Protein AF-0000000066295511 (afdb_homodimer)

Foldseek 3Di:
DVVVVVVVVVVVVVVVVVVQVVLQVLLVVLPHGSLLLLLLVVCAVHWDFLVRSCLVVVHDSVSSVVSLVVCVVVQQWDWDADPVDRVTTTIHGDPNVVVSNVSSVVSCVVVVVVVVVVDDPVCVVVVVVVVVVVSVVVVVPDD/DVVVVVVVVVVVVVVVVVVLVVLQVLLVVLPHGSLLLLLLVVCAVHWDFLVRSCLVVVHDSVSSVVSLVVCVVVQQWDWDADPVDRVTTTIHGDPNVVVSNVSSVVSCVVVVVVVVVVDDPVCVVVVVVVVVVVSVVVVVPDD

Secondary structure (DSSP, 8-state):
-HHHHHHHHHHHHHHHHHHHHHHHHHHHHTT--HHHHHHHHHHHHS-EEHHHHHHHHTS-HHHHHHHHHHHHHTTSEEEE--TT-TTSPEEEE-HHHHHHHHHHHHHTHHHHHHHHHHS-HHHHHHHHHHHHHHHHHHHTT--/-HHHHHHHHHHHHHHHHHHHHHHHHHHHHTT--HHHHHHHHHHHHS-EEHHHHHHHHTS-HHHHHHHHHHHHHTTSEEEE--TT-TTSPEEEE-HHHHHHHHHHHHHTHHHHHHHHHHS-HHHHHHHHHHHHHHHHHHHTT--

Solvent-accessible surface area (backbone atoms only — not comparable to full-atom values): 14765 Å² total; per-residue (Å²): 106,74,62,57,50,50,50,43,53,47,48,37,36,20,37,40,23,49,50,48,54,53,38,31,56,44,21,43,77,72,75,42,46,39,67,55,51,51,51,50,55,64,26,65,83,44,69,32,28,50,64,55,47,12,58,54,53,25,50,54,48,68,60,37,43,53,51,50,52,52,33,36,77,71,52,27,26,44,80,38,91,25,94,91,37,78,89,49,39,24,37,36,67,32,74,58,23,50,52,51,47,50,54,40,52,60,62,38,45,63,60,49,49,49,42,52,71,43,36,54,76,87,47,46,62,59,32,44,50,41,50,49,33,37,41,50,50,57,59,66,62,61,127,106,73,62,57,50,52,50,45,54,46,49,37,36,22,37,40,22,50,50,49,54,54,38,32,57,43,22,42,76,72,75,43,46,38,67,55,51,50,53,50,54,64,26,63,82,44,69,32,29,52,64,57,47,12,58,56,54,25,50,54,48,68,61,38,43,54,49,50,52,52,32,35,76,71,51,28,26,45,80,37,89,24,92,90,37,80,90,49,39,24,38,35,66,31,74,59,24,50,50,50,48,50,55,40,52,60,62,37,44,64,59,50,48,48,40,52,71,43,35,56,76,87,47,46,62,57,31,44,50,40,49,51,34,36,40,50,50,58,58,67,63,62,126

pLDDT: mean 91.88, std 8.21, range [42.81, 98.38]

Structure (mmCIF, N/CA/C/O backbone):
data_AF-0000000066295511-model_v1
#
loop_
_entity.id
_entity.type
_entity.pdbx_description
1 polymer 'Uncharacterized protein MT2066'
#
loop_
_atom_site.group_PDB
_atom_site.id
_atom_site.type_symbol
_atom_site.label_atom_id
_atom_site.label_alt_id
_atom_site.label_comp_id
_atom_site.label_asym_id
_atom_site.label_entity_id
_atom_site.label_seq_id
_atom_site.pdbx_PDB_ins_code
_atom_site.Cartn_x
_atom_site.Cartn_y
_atom_site.Cartn_z
_atom_site.occupancy
_atom_site.B_iso_or_equiv
_atom_site.auth_seq_id
_atom_site.auth_comp_id
_atom_site.auth_asym_id
_atom_site.auth_atom_id
_atom_site.pdbx_PDB_model_num
ATOM 1 N N . MET A 1 1 ? 10.359 -20.516 5.551 1 46.97 1 MET A N 1
ATOM 2 C CA . MET A 1 1 ? 10.695 -19.109 5.836 1 46.97 1 MET A CA 1
ATOM 3 C C . MET A 1 1 ? 10.297 -18.219 4.676 1 46.97 1 MET A C 1
ATOM 5 O O . MET A 1 1 ? 9.695 -17.156 4.883 1 46.97 1 MET A O 1
ATOM 9 N N . SER A 1 2 ? 10.617 -18.688 3.48 1 60.81 2 SER A N 1
ATOM 10 C CA . SER A 1 2 ? 10.305 -17.938 2.268 1 60.81 2 SER A CA 1
ATOM 11 C C . SER A 1 2 ? 8.797 -17.75 2.111 1 60.81 2 SER A C 1
ATOM 13 O O . SER A 1 2 ? 8.344 -16.641 1.786 1 60.81 2 SER A O 1
ATOM 15 N N . ASP A 1 3 ? 8.117 -18.688 2.816 1 80.31 3 ASP A N 1
ATOM 16 C CA . ASP A 1 3 ? 6.668 -18.641 2.693 1 80.31 3 ASP A CA 1
ATOM 17 C C . ASP A 1 3 ? 6.066 -17.641 3.689 1 80.31 3 ASP A C 1
ATOM 19 O O . ASP A 1 3 ? 5.137 -16.906 3.355 1 80.31 3 ASP A O 1
ATOM 23 N N . GLU A 1 4 ? 6.797 -17.547 4.852 1 86.31 4 GLU A N 1
ATOM 24 C CA . GLU A 1 4 ? 6.277 -16.656 5.883 1 86.31 4 GLU A CA 1
ATOM 25 C C . GLU A 1 4 ? 6.465 -15.195 5.492 1 86.31 4 GLU A C 1
ATOM 27 O O . GLU A 1 4 ? 5.613 -14.352 5.785 1 86.31 4 GLU A O 1
ATOM 32 N N . ILE A 1 5 ? 7.582 -14.953 4.828 1 90.31 5 ILE A N 1
ATOM 33 C CA . ILE A 1 5 ? 7.848 -13.594 4.375 1 90.31 5 ILE A CA 1
ATOM 34 C C . ILE A 1 5 ? 6.855 -13.211 3.283 1 90.31 5 ILE A C 1
ATOM 36 O O . ILE A 1 5 ? 6.332 -12.094 3.273 1 90.31 5 ILE A O 1
ATOM 40 N N . ALA A 1 6 ? 6.602 -14.188 2.445 1 87.81 6 ALA A N 1
ATOM 41 C CA . ALA A 1 6 ? 5.621 -13.945 1.39 1 87.81 6 ALA A CA 1
ATOM 42 C C . ALA A 1 6 ? 4.25 -13.633 1.978 1 87.81 6 ALA A C 1
ATOM 44 O O . ALA A 1 6 ? 3.535 -12.766 1.471 1 87.81 6 ALA A O 1
ATOM 45 N N . ARG A 1 7 ? 3.918 -14.281 3.014 1 89.56 7 ARG A N 1
ATOM 46 C CA . ARG A 1 7 ? 2.635 -14.047 3.672 1 89.56 7 ARG A CA 1
ATOM 47 C C . ARG A 1 7 ? 2.605 -12.68 4.344 1 89.56 7 ARG A C 1
ATOM 49 O O . ARG A 1 7 ? 1.585 -11.984 4.305 1 89.56 7 ARG A O 1
ATOM 56 N N . LEU A 1 8 ? 3.709 -12.312 4.949 1 93.44 8 LEU A N 1
ATOM 57 C CA . LEU A 1 8 ? 3.799 -10.992 5.57 1 93.44 8 LEU A CA 1
ATOM 58 C C . LEU A 1 8 ? 3.674 -9.891 4.523 1 93.44 8 LEU A C 1
ATOM 60 O O . LEU A 1 8 ? 2.961 -8.906 4.734 1 93.44 8 LEU A O 1
ATOM 64 N N . VAL A 1 9 ? 4.312 -10.094 3.391 1 92.81 9 VAL A N 1
ATOM 65 C CA . VAL A 1 9 ? 4.246 -9.141 2.291 1 92.81 9 VAL A CA 1
ATOM 66 C C . VAL A 1 9 ? 2.809 -9.016 1.797 1 92.81 9 VAL A C 1
ATOM 68 O O . VAL A 1 9 ? 2.311 -7.91 1.577 1 92.81 9 VAL A O 1
ATOM 71 N N . ALA A 1 10 ? 2.139 -10.125 1.714 1 89.81 10 ALA A N 1
ATOM 72 C CA . ALA A 1 10 ? 0.737 -10.117 1.306 1 89.81 10 ALA A CA 1
ATOM 73 C C . ALA A 1 10 ? -0.123 -9.352 2.307 1 89.81 10 ALA A C 1
ATOM 75 O O . ALA A 1 10 ? -0.996 -8.57 1.916 1 89.81 10 ALA A O 1
ATOM 76 N N . ASP A 1 11 ? 0.134 -9.547 3.604 1 93.56 11 ASP A N 1
ATOM 77 C CA . ASP A 1 11 ? -0.605 -8.852 4.652 1 93.56 11 ASP A CA 1
ATOM 78 C C . ASP A 1 11 ? -0.388 -7.34 4.566 1 93.56 11 ASP A C 1
ATOM 80 O O . ASP A 1 11 ? -1.324 -6.562 4.758 1 93.56 11 ASP A O 1
ATOM 84 N N . VAL A 1 12 ? 0.824 -6.945 4.258 1 95.5 12 VAL A N 1
ATOM 85 C CA . VAL A 1 12 ? 1.158 -5.531 4.145 1 95.5 12 VAL A CA 1
ATOM 86 C C . VAL A 1 12 ? 0.372 -4.902 2.998 1 95.5 12 VAL A C 1
ATOM 88 O O . VAL A 1 12 ? -0.252 -3.852 3.166 1 95.5 12 VAL A O 1
ATOM 91 N N . PHE A 1 13 ? 0.361 -5.531 1.879 1 93 13 PHE A N 1
ATOM 92 C CA . PHE A 1 13 ? -0.355 -5 0.725 1 93 13 PHE A CA 1
ATOM 93 C C . PHE A 1 13 ? -1.852 -4.922 1.004 1 93 13 PHE A C 1
ATOM 95 O O . PHE A 1 13 ? -2.496 -3.92 0.693 1 93 13 PHE A O 1
ATOM 102 N N . GLU A 1 14 ? -2.4 -5.992 1.494 1 92.38 14 GLU A N 1
ATOM 103 C CA . GLU A 1 14 ? -3.83 -6.004 1.782 1 92.38 14 GLU A CA 1
ATOM 104 C C . GLU A 1 14 ? -4.207 -4.898 2.764 1 92.38 14 GLU A C 1
ATOM 106 O O . GLU A 1 14 ? -5.172 -4.164 2.543 1 92.38 14 GLU A O 1
ATOM 111 N N . LEU A 1 15 ? -3.43 -4.762 3.85 1 95.44 15 LEU A N 1
ATOM 112 C CA . LEU A 1 15 ? -3.705 -3.734 4.848 1 95.44 15 LEU A CA 1
ATOM 113 C C . LEU A 1 15 ? -3.572 -2.342 4.242 1 95.44 15 LEU A C 1
ATOM 115 O O . LEU A 1 15 ? -4.426 -1.479 4.465 1 95.44 15 LEU A O 1
ATOM 119 N N . ALA A 1 16 ? -2.494 -2.137 3.48 1 94.62 16 ALA A N 1
ATOM 120 C CA . ALA A 1 16 ? -2.305 -0.838 2.842 1 94.62 16 ALA A CA 1
ATOM 121 C C . ALA A 1 16 ? -3.498 -0.485 1.956 1 94.62 16 ALA A C 1
ATOM 123 O O . ALA A 1 16 ? -3.947 0.664 1.939 1 94.62 16 ALA A O 1
ATOM 124 N N . GLY A 1 17 ? -4.023 -1.461 1.244 1 92.81 17 GLY A N 1
ATOM 125 C CA . GLY A 1 17 ? -5.195 -1.244 0.408 1 92.81 17 GLY A CA 1
ATOM 126 C C . GLY A 1 17 ? -6.434 -0.866 1.199 1 92.81 17 GLY A C 1
ATOM 127 O O . GLY A 1 17 ? -7.156 0.059 0.825 1 92.81 17 GLY A O 1
ATOM 128 N N . LEU A 1 18 ? -6.676 -1.544 2.252 1 92.81 18 LEU A N 1
ATOM 129 C CA . LEU A 1 18 ? -7.832 -1.273 3.098 1 92.81 18 LEU A CA 1
ATOM 130 C C . LEU A 1 18 ? -7.711 0.092 3.766 1 92.81 18 LEU A C 1
ATOM 132 O O . LEU A 1 18 ? -8.695 0.828 3.869 1 92.81 18 LEU A O 1
ATOM 136 N N . LEU A 1 19 ? -6.484 0.372 4.219 1 93.62 19 LEU A N 1
ATOM 137 C CA . LEU A 1 19 ? -6.234 1.681 4.812 1 93.62 19 LEU A CA 1
ATOM 138 C C . LEU A 1 19 ? -6.477 2.795 3.799 1 93.62 19 LEU A C 1
ATOM 140 O O . LEU A 1 19 ? -7.047 3.834 4.137 1 93.62 19 LEU A O 1
ATOM 144 N N . ARG A 1 20 ? -6.031 2.613 2.609 1 92.19 20 ARG A N 1
ATOM 145 C CA . ARG A 1 20 ? -6.234 3.598 1.551 1 92.19 20 ARG A CA 1
ATOM 146 C C . ARG A 1 20 ? -7.723 3.834 1.303 1 92.19 20 ARG A C 1
ATOM 148 O O . ARG A 1 20 ? -8.164 4.98 1.215 1 92.19 20 ARG A O 1
ATOM 155 N N . ARG A 1 21 ? -8.484 2.795 1.2 1 90.81 21 ARG A N 1
ATOM 156 C CA . ARG A 1 21 ? -9.922 2.908 0.952 1 90.81 21 ARG A CA 1
ATOM 157 C C . ARG A 1 21 ? -10.625 3.609 2.109 1 90.81 21 ARG A C 1
ATOM 159 O O . ARG A 1 21 ? -11.461 4.488 1.894 1 90.81 21 ARG A O 1
ATOM 166 N N . SER A 1 22 ? -10.281 3.16 3.318 1 92.12 22 SER A N 1
ATOM 167 C CA . SER A 1 22 ? -10.852 3.797 4.5 1 92.12 22 SER A CA 1
ATOM 168 C C . SER A 1 22 ? -10.492 5.277 4.562 1 92.12 22 SER A C 1
ATOM 170 O O . SER A 1 22 ? -11.328 6.113 4.891 1 92.12 22 SER A O 1
ATOM 172 N N . GLY A 1 23 ? -9.203 5.539 4.25 1 93.62 23 GLY A N 1
ATOM 173 C CA . GLY A 1 23 ? -8.742 6.918 4.234 1 93.62 23 GLY A CA 1
ATOM 174 C C . GLY A 1 23 ? -9.438 7.77 3.188 1 93.62 23 GLY A C 1
ATOM 175 O O . GLY A 1 23 ? -9.672 8.961 3.406 1 93.62 23 GLY A O 1
ATOM 176 N N . GLU A 1 24 ? -9.773 7.188 2.094 1 93.31 24 GLU A N 1
ATOM 177 C CA . GLU A 1 24 ? -10.508 7.902 1.049 1 93.31 24 GLU A CA 1
ATOM 178 C C . GLU A 1 24 ? -11.891 8.328 1.532 1 93.31 24 GLU A C 1
ATOM 180 O O . GLU A 1 24 ? -12.32 9.453 1.272 1 93.31 24 GLU A O 1
ATOM 185 N N . VAL A 1 25 ? -12.539 7.441 2.193 1 92.38 25 VAL A N 1
ATOM 186 C CA . VAL A 1 25 ? -13.859 7.738 2.725 1 92.38 25 VAL A CA 1
ATOM 187 C C . VAL A 1 25 ? -13.773 8.898 3.719 1 92.38 25 VAL A C 1
ATOM 189 O O . VAL A 1 25 ? -14.57 9.836 3.658 1 92.38 25 VAL A O 1
ATOM 192 N N . VAL A 1 26 ? -12.766 8.883 4.562 1 93.69 26 VAL A N 1
ATOM 193 C CA . VAL A 1 26 ? -12.578 9.898 5.594 1 93.69 26 VAL A CA 1
ATOM 194 C C . VAL A 1 26 ? -12.258 11.242 4.945 1 93.69 26 VAL A C 1
ATOM 196 O O . VAL A 1 26 ? -12.883 12.258 5.258 1 93.69 26 VAL A O 1
ATOM 199 N N . ALA A 1 27 ? -11.289 11.234 4.035 1 95.69 27 ALA A N 1
ATOM 200 C CA . ALA A 1 27 ? -10.852 12.461 3.371 1 95.69 27 ALA A CA 1
ATOM 201 C C . ALA A 1 27 ? -11.992 13.07 2.553 1 95.69 27 ALA A C 1
ATOM 203 O O . ALA A 1 27 ? -12.156 14.297 2.527 1 95.69 27 ALA A O 1
ATOM 204 N N . ALA A 1 28 ? -12.836 12.234 1.956 1 95.19 28 ALA A N 1
ATOM 205 C CA . ALA A 1 28 ? -13.93 12.688 1.101 1 95.19 28 ALA A CA 1
ATOM 206 C C . ALA A 1 28 ? -14.984 13.438 1.909 1 95.19 28 ALA A C 1
ATOM 208 O O . ALA A 1 28 ? -15.609 14.375 1.408 1 95.19 28 ALA A O 1
ATOM 209 N N . ARG A 1 29 ? -15.18 13.047 3.078 1 93.94 29 ARG A N 1
ATOM 210 C CA . ARG A 1 29 ? -16.156 13.711 3.939 1 93.94 29 ARG A CA 1
ATOM 211 C C . ARG A 1 29 ? -15.766 15.164 4.172 1 93.94 29 ARG A C 1
ATOM 213 O O . ARG A 1 29 ? -16.625 16 4.449 1 93.94 29 ARG A O 1
ATOM 220 N N . GLU A 1 30 ? -14.477 15.461 4.012 1 94.38 30 GLU A N 1
ATOM 221 C CA . GLU A 1 30 ? -13.992 16.828 4.172 1 94.38 30 GLU A CA 1
ATOM 222 C C . GLU A 1 30 ? -13.695 17.469 2.818 1 94.38 30 GLU A C 1
ATOM 224 O O . GLU A 1 30 ? -13.039 18.516 2.75 1 94.38 30 GLU A O 1
ATOM 229 N N . GLY A 1 31 ? -14.055 16.734 1.729 1 95.25 31 GLY A N 1
ATOM 230 C CA . GLY A 1 31 ? -13.898 17.297 0.394 1 95.25 31 GLY A CA 1
ATOM 231 C C . GLY A 1 31 ? -12.484 17.172 -0.144 1 95.25 31 GLY A C 1
ATOM 232 O O . GLY A 1 31 ? -12.047 17.984 -0.963 1 95.25 31 GLY A O 1
ATOM 233 N N . HIS A 1 32 ? -11.695 16.25 0.381 1 96.38 32 HIS A N 1
ATOM 234 C CA . HIS A 1 32 ? -10.312 16.047 -0.042 1 96.38 32 HIS A CA 1
ATOM 235 C C . HIS A 1 32 ? -10.078 14.609 -0.5 1 96.38 32 HIS A C 1
ATOM 237 O O . HIS A 1 32 ? -10.969 13.766 -0.381 1 96.38 32 HIS A O 1
ATOM 243 N N . THR A 1 33 ? -8.984 14.367 -1.072 1 95.25 33 THR A N 1
ATOM 244 C CA . THR A 1 33 ? -8.586 13.016 -1.453 1 95.25 33 THR A CA 1
ATOM 245 C C . THR A 1 33 ? -7.641 12.414 -0.415 1 95.25 33 THR A C 1
ATOM 247 O O . THR A 1 33 ? -7.039 13.148 0.379 1 95.25 33 THR A O 1
ATOM 250 N N . GLN A 1 34 ? -7.516 11.094 -0.422 1 94.62 34 GLN A N 1
ATOM 251 C CA . GLN A 1 34 ? -6.562 10.414 0.447 1 94.62 34 GLN A CA 1
ATOM 252 C C . GLN A 1 34 ? -5.133 10.852 0.146 1 94.62 34 GLN A C 1
ATOM 254 O O . GLN A 1 34 ? -4.32 11 1.06 1 94.62 34 GLN A O 1
ATOM 259 N N . ALA A 1 35 ? -4.848 11.109 -1.113 1 95.19 35 ALA A N 1
ATOM 260 C CA . ALA A 1 35 ? -3.512 11.547 -1.512 1 95.19 35 ALA A CA 1
ATOM 261 C C . ALA A 1 35 ? -3.174 12.906 -0.906 1 95.19 35 ALA A C 1
ATOM 263 O O . ALA A 1 35 ? -2.061 13.117 -0.422 1 95.19 35 ALA A O 1
ATOM 264 N N . ARG A 1 36 ? -4.125 13.805 -0.953 1 96 36 ARG A N 1
ATOM 265 C CA . ARG A 1 36 ? -3.938 15.109 -0.331 1 96 36 ARG A CA 1
ATOM 266 C C . ARG A 1 36 ? -3.707 14.977 1.171 1 96 36 ARG A C 1
ATOM 268 O O . ARG A 1 36 ? -2.801 15.602 1.725 1 96 36 ARG A O 1
ATOM 275 N N . TRP A 1 37 ? -4.527 14.117 1.785 1 95.75 37 TRP A N 1
ATOM 276 C CA . TRP A 1 37 ? -4.398 13.898 3.221 1 95.75 37 TRP A CA 1
ATOM 277 C C . TRP A 1 37 ? -3.025 13.328 3.562 1 95.75 37 TRP A C 1
ATOM 279 O O . TRP A 1 37 ? -2.354 13.82 4.473 1 95.75 37 TRP A O 1
ATOM 289 N N . GLN A 1 38 ? -2.611 12.375 2.848 1 95 38 GLN A N 1
ATOM 290 C CA . GLN A 1 38 ? -1.319 11.734 3.096 1 95 38 GLN A CA 1
ATOM 291 C C . GLN A 1 38 ? -0.179 12.742 2.959 1 95 38 GLN A C 1
ATOM 293 O O . GLN A 1 38 ? 0.727 12.781 3.793 1 95 38 GLN A O 1
ATOM 298 N N . LEU A 1 39 ? -0.213 13.516 1.978 1 96.31 39 LEU A N 1
ATOM 299 C CA . LEU A 1 39 ? 0.875 14.461 1.756 1 96.31 39 LEU A CA 1
ATOM 300 C C . LEU A 1 39 ? 0.88 15.547 2.828 1 96.31 39 LEU A C 1
ATOM 302 O O . LEU A 1 39 ? 1.938 15.906 3.348 1 96.31 39 LEU A O 1
ATOM 306 N N . LEU A 1 40 ? -0.307 16.047 3.164 1 96.56 40 LEU A N 1
ATOM 307 C 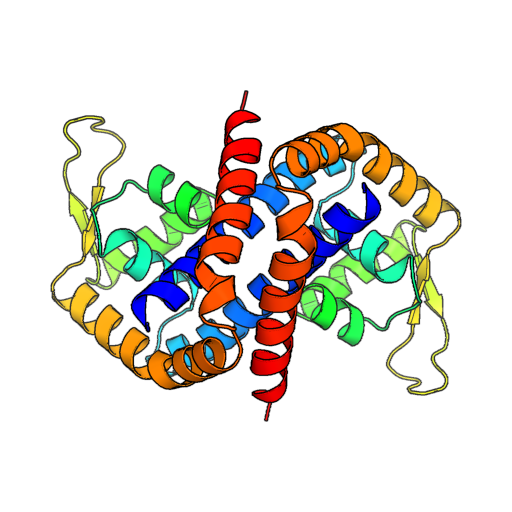CA . LEU A 1 40 ? -0.401 17 4.27 1 96.56 40 LEU A CA 1
ATOM 308 C C . LEU A 1 40 ? 0.192 16.406 5.543 1 96.56 40 LEU A C 1
ATOM 310 O O . LEU A 1 40 ? 0.913 1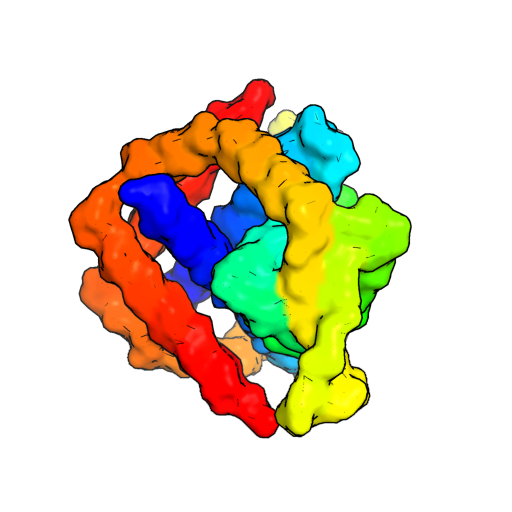7.094 6.277 1 96.56 40 LEU A O 1
ATOM 314 N N . SER A 1 41 ? -0.093 15.195 5.746 1 94.25 41 SER A N 1
ATOM 315 C CA . SER A 1 41 ? 0.337 14.516 6.965 1 94.25 41 SER A CA 1
ATOM 316 C C . SER A 1 41 ? 1.855 14.391 7.02 1 94.25 41 SER A C 1
ATOM 318 O O . SER A 1 41 ? 2.475 14.695 8.039 1 94.25 41 SER A O 1
ATOM 320 N N . VAL A 1 42 ? 2.451 13.969 5.953 1 92.62 42 VAL A N 1
ATOM 321 C CA . VAL A 1 42 ? 3.881 13.68 5.988 1 92.62 42 VAL A CA 1
ATOM 322 C C . VAL A 1 42 ? 4.672 14.984 6.074 1 92.62 42 VAL A C 1
ATOM 324 O O . VAL A 1 42 ? 5.762 15.023 6.652 1 92.62 42 VAL A O 1
ATOM 327 N N . VAL A 1 43 ? 4.129 16.047 5.621 1 94.69 43 VAL A N 1
ATOM 328 C CA . VAL A 1 43 ? 4.859 17.312 5.617 1 94.69 43 VAL A CA 1
ATOM 329 C C . VAL A 1 43 ? 4.543 18.094 6.887 1 94.69 43 VAL A C 1
ATOM 331 O O . VAL A 1 43 ? 5.168 19.125 7.16 1 94.69 43 VAL A O 1
ATOM 334 N N . SER A 1 44 ? 3.59 17.656 7.613 1 92.5 44 SER A N 1
ATOM 335 C CA . SER A 1 44 ? 3.139 18.375 8.789 1 92.5 44 SER A CA 1
ATOM 336 C C . SER A 1 44 ? 4.211 18.391 9.883 1 92.5 44 SER A C 1
ATOM 338 O O . SER A 1 44 ? 4.309 19.344 10.656 1 92.5 44 SER A O 1
ATOM 340 N N . ASP A 1 45 ? 4.973 17.328 10.023 1 83.88 45 ASP A N 1
ATOM 341 C CA . ASP A 1 45 ? 5.984 17.266 11.078 1 83.88 45 ASP A CA 1
ATOM 342 C C . ASP A 1 45 ? 7.223 18.078 10.703 1 83.88 45 ASP A C 1
ATOM 344 O O . ASP A 1 45 ? 7.82 18.734 11.555 1 83.88 45 ASP A O 1
ATOM 348 N N . ARG A 1 46 ? 7.605 17.938 9.469 1 90.44 46 ARG A N 1
ATOM 349 C CA . ARG A 1 46 ? 8.742 18.703 8.969 1 90.44 46 ARG A CA 1
ATOM 350 C C . ARG A 1 46 ? 8.602 18.969 7.473 1 90.44 46 ARG A C 1
ATOM 352 O O . ARG A 1 46 ? 8 18.188 6.742 1 90.44 46 ARG A O 1
ATOM 359 N N . ALA A 1 47 ? 9.188 20.094 7.086 1 94.06 47 ALA A N 1
ATOM 360 C CA . ALA A 1 47 ? 9.219 20.422 5.664 1 94.06 47 ALA A CA 1
ATOM 361 C C . ALA A 1 47 ? 9.984 19.375 4.867 1 94.06 47 ALA A C 1
ATOM 363 O O . ALA A 1 47 ? 11.023 18.875 5.316 1 94.06 47 ALA A O 1
ATOM 364 N N . LEU A 1 48 ? 9.43 19 3.734 1 95.5 48 LEU A N 1
ATOM 365 C CA . LEU A 1 48 ? 10.07 18 2.889 1 95.5 48 LEU A CA 1
ATOM 366 C C . LEU A 1 48 ? 10.078 18.453 1.43 1 95.5 48 LEU A C 1
ATOM 368 O O . LEU A 1 48 ? 9.172 19.172 0.993 1 95.5 48 LEU A O 1
ATOM 372 N N . THR A 1 49 ? 11.094 17.969 0.753 1 96.44 49 THR A N 1
ATOM 373 C CA . THR A 1 49 ? 11.055 18.078 -0.701 1 96.44 49 THR A CA 1
ATOM 374 C C . THR A 1 49 ? 10.117 17.031 -1.3 1 96.44 49 THR A C 1
ATOM 376 O O . THR A 1 49 ? 9.75 16.078 -0.627 1 96.44 49 THR A O 1
ATOM 379 N N . VAL A 1 50 ? 9.75 17.266 -2.539 1 95.81 50 VAL A N 1
ATOM 380 C CA . VAL A 1 50 ? 8.883 16.328 -3.248 1 95.81 50 VAL A CA 1
ATOM 381 C C . VAL A 1 50 ? 9.531 14.953 -3.273 1 95.81 50 VAL A C 1
ATOM 383 O O . VAL A 1 50 ? 8.883 13.953 -2.953 1 95.81 50 VAL A O 1
ATOM 386 N N . PRO A 1 51 ? 10.867 14.812 -3.453 1 94.25 51 PRO A N 1
ATOM 387 C CA . PRO A 1 51 ? 11.492 13.492 -3.432 1 94.25 51 PRO A CA 1
ATOM 388 C C . PRO A 1 51 ? 11.469 12.852 -2.045 1 94.25 51 PRO A C 1
ATOM 390 O O . PRO A 1 51 ? 11.242 11.641 -1.921 1 94.25 51 PRO A O 1
ATOM 393 N N . GLN A 1 52 ? 11.656 13.609 -1.037 1 93.06 52 GLN A N 1
ATOM 394 C CA . GLN A 1 52 ? 11.617 13.102 0.33 1 93.06 52 GLN A CA 1
ATOM 395 C C . GLN A 1 52 ? 10.219 12.609 0.696 1 93.06 52 GLN A C 1
ATOM 397 O O . GLN A 1 52 ? 10.062 11.555 1.309 1 93.06 52 GLN A O 1
ATOM 402 N N . ALA A 1 53 ? 9.234 13.367 0.274 1 94.94 53 ALA A N 1
ATOM 403 C CA . ALA A 1 53 ? 7.848 12.984 0.536 1 94.94 53 ALA A CA 1
ATOM 404 C C . ALA A 1 53 ? 7.477 11.711 -0.221 1 94.94 53 ALA A C 1
ATOM 406 O O . ALA A 1 53 ? 6.801 10.836 0.322 1 94.94 53 ALA A O 1
ATOM 407 N N . ALA A 1 54 ? 7.922 11.641 -1.432 1 94.06 54 ALA A N 1
ATOM 408 C CA . ALA A 1 54 ? 7.656 10.461 -2.248 1 94.06 54 ALA A CA 1
ATOM 409 C C . ALA A 1 54 ? 8.234 9.203 -1.604 1 94.06 54 ALA A C 1
ATOM 411 O O . ALA A 1 54 ? 7.57 8.172 -1.538 1 94.06 54 ALA A O 1
ATOM 412 N N . ARG A 1 55 ? 9.438 9.312 -1.014 1 87.75 55 ARG A N 1
ATOM 413 C CA . ARG A 1 55 ? 10.086 8.195 -0.336 1 87.75 55 ARG A CA 1
ATOM 414 C C . ARG A 1 55 ? 9.312 7.793 0.914 1 87.75 55 ARG A C 1
ATOM 416 O O . ARG A 1 55 ? 9.102 6.602 1.158 1 87.75 55 ARG A O 1
ATOM 423 N N . ARG A 1 56 ? 8.883 8.758 1.598 1 87.31 56 ARG A N 1
ATOM 424 C CA . ARG A 1 56 ? 8.156 8.484 2.834 1 87.31 56 ARG A CA 1
ATOM 425 C C . ARG A 1 56 ? 6.812 7.832 2.547 1 87.31 56 ARG A C 1
ATOM 427 O O . ARG A 1 56 ? 6.371 6.957 3.295 1 87.31 56 ARG A O 1
ATOM 434 N N . LEU A 1 57 ? 6.176 8.211 1.46 1 88.75 57 LEU A N 1
ATOM 435 C CA . LEU A 1 57 ? 4.844 7.719 1.118 1 88.75 57 LEU A CA 1
ATOM 436 C C . LEU A 1 57 ? 4.93 6.426 0.31 1 88.75 57 LEU A C 1
ATOM 438 O O . LEU A 1 57 ? 3.932 5.723 0.149 1 88.75 57 LEU A O 1
ATOM 442 N N . GLY A 1 58 ? 6.125 6.18 -0.187 1 84.31 58 GLY A N 1
ATOM 443 C CA . GLY A 1 58 ? 6.289 5 -1.022 1 84.31 58 GLY A CA 1
ATOM 444 C C . GLY A 1 58 ? 5.609 5.125 -2.373 1 84.31 58 GLY A C 1
ATOM 445 O O . GLY A 1 58 ? 5.051 4.152 -2.885 1 84.31 58 GLY A O 1
ATOM 446 N N . VAL A 1 59 ? 5.523 6.32 -2.902 1 88.75 59 VAL A N 1
ATOM 447 C CA . VAL A 1 59 ? 4.895 6.559 -4.199 1 88.75 59 VAL A CA 1
ATOM 448 C C . VAL A 1 59 ? 5.863 7.305 -5.113 1 88.75 59 VAL A C 1
ATOM 450 O O . VAL A 1 59 ? 6.969 7.66 -4.699 1 88.75 59 VAL A O 1
ATOM 453 N N . THR A 1 60 ? 5.512 7.441 -6.363 1 90.56 60 THR A N 1
ATOM 454 C CA . THR A 1 60 ? 6.398 8.039 -7.355 1 90.56 60 THR A CA 1
ATOM 455 C C . THR A 1 60 ? 6.523 9.547 -7.129 1 90.56 60 THR A C 1
ATOM 457 O O . THR A 1 60 ? 5.586 10.188 -6.648 1 90.56 60 THR A O 1
ATOM 460 N N . ARG A 1 61 ? 7.641 10.117 -7.52 1 94.31 61 ARG A N 1
ATOM 461 C CA . ARG A 1 61 ? 7.887 11.555 -7.445 1 94.31 61 ARG A CA 1
ATOM 462 C C . ARG A 1 61 ? 6.855 12.328 -8.258 1 94.31 61 ARG A C 1
ATOM 464 O O . ARG A 1 61 ? 6.367 13.367 -7.824 1 94.31 61 ARG A O 1
ATOM 471 N N . GLN A 1 62 ? 6.566 11.781 -9.375 1 95.62 62 GLN A N 1
ATOM 472 C CA . GLN A 1 62 ? 5.598 12.43 -10.258 1 95.62 62 GLN A CA 1
ATOM 473 C C . GLN A 1 62 ? 4.234 12.539 -9.586 1 95.62 62 GLN A C 1
ATOM 475 O O . GLN A 1 62 ? 3.562 13.57 -9.695 1 95.62 62 GLN A O 1
ATOM 480 N N . GLY A 1 63 ? 3.805 11.477 -8.883 1 95.44 63 GLY A N 1
ATOM 481 C CA . GLY A 1 63 ? 2.543 11.492 -8.164 1 95.44 63 GLY A CA 1
ATOM 482 C C . GLY A 1 63 ? 2.506 12.508 -7.039 1 95.44 63 GLY A C 1
ATOM 483 O O . GLY A 1 63 ? 1.515 13.227 -6.879 1 95.44 63 GLY A O 1
ATOM 484 N N . VAL A 1 64 ? 3.6 12.594 -6.32 1 96.44 64 VAL A N 1
ATOM 485 C CA . VAL A 1 64 ? 3.682 13.539 -5.215 1 96.44 64 VAL A CA 1
ATOM 486 C C . VAL A 1 64 ? 3.727 14.969 -5.762 1 96.44 64 VAL A C 1
ATOM 488 O O . VAL A 1 64 ? 3.117 15.875 -5.195 1 96.44 64 VAL A O 1
ATOM 491 N N . GLN A 1 65 ? 4.43 15.141 -6.883 1 97.69 65 GLN A N 1
ATOM 492 C CA . GLN A 1 65 ? 4.527 16.469 -7.48 1 97.69 65 GLN A CA 1
ATOM 493 C C . GLN A 1 65 ? 3.148 17 -7.875 1 97.69 65 GLN A C 1
ATOM 495 O O . GLN A 1 65 ? 2.84 18.172 -7.645 1 97.69 65 GLN A O 1
ATOM 500 N N . ARG A 1 66 ? 2.414 16.203 -8.43 1 97.88 66 ARG A N 1
ATOM 501 C CA . ARG A 1 66 ? 1.067 16.578 -8.844 1 97.88 66 ARG A CA 1
ATOM 502 C C . ARG A 1 66 ? 0.229 17 -7.641 1 97.88 66 ARG A C 1
ATOM 504 O O . ARG A 1 66 ? -0.444 18.031 -7.676 1 97.88 66 ARG A O 1
ATOM 511 N N . VAL A 1 67 ? 0.251 16.219 -6.609 1 98.06 67 VAL A N 1
ATOM 512 C CA . VAL A 1 67 ? -0.517 16.516 -5.41 1 98.06 67 VAL A CA 1
ATOM 513 C C . VAL A 1 67 ? 0.017 17.797 -4.766 1 98.06 67 VAL A C 1
ATOM 515 O O . VAL A 1 67 ? -0.757 18.625 -4.281 1 98.06 67 VAL A O 1
ATOM 518 N N . ALA A 1 68 ? 1.32 17.922 -4.723 1 98 68 ALA A N 1
ATOM 519 C CA . ALA A 1 68 ? 1.946 19.125 -4.168 1 98 68 ALA A CA 1
ATOM 520 C C . ALA A 1 68 ? 1.488 20.375 -4.914 1 98 68 ALA A C 1
ATOM 522 O O . ALA A 1 68 ? 1.141 21.375 -4.293 1 98 68 ALA A O 1
ATOM 523 N N . ASN A 1 69 ? 1.535 20.328 -6.238 1 98.12 69 ASN A N 1
ATOM 524 C CA . ASN A 1 69 ? 1.058 21.438 -7.047 1 98.12 69 ASN A CA 1
ATOM 525 C C . ASN A 1 69 ? -0.388 21.797 -6.715 1 98.12 69 ASN A C 1
ATOM 527 O O . ASN A 1 69 ? -0.728 22.969 -6.582 1 98.12 69 ASN A O 1
ATOM 531 N N . ASP A 1 70 ? -1.179 20.812 -6.586 1 97.94 70 ASP A N 1
ATOM 532 C CA . ASP A 1 70 ? -2.584 21.016 -6.25 1 97.94 70 ASP A CA 1
ATOM 533 C C . ASP A 1 70 ? -2.73 21.672 -4.879 1 97.94 70 ASP A C 1
ATOM 535 O O . ASP A 1 70 ? -3.57 22.562 -4.699 1 97.94 70 ASP A O 1
ATOM 539 N N . LEU A 1 71 ? -1.966 21.25 -3.879 1 97.94 71 LEU A N 1
ATOM 540 C CA . LEU A 1 71 ? -2.008 21.812 -2.535 1 97.94 71 LEU A CA 1
ATOM 541 C C . LEU A 1 71 ? -1.623 23.297 -2.557 1 97.94 71 LEU A C 1
ATOM 543 O O . LEU A 1 71 ? -2.227 24.109 -1.852 1 97.94 71 LEU A O 1
ATOM 547 N N . VAL A 1 72 ? -0.65 23.578 -3.346 1 98 72 VAL A N 1
ATOM 548 C CA . VAL A 1 72 ? -0.175 24.953 -3.443 1 98 72 VAL A CA 1
ATOM 549 C C . VAL A 1 72 ? -1.242 25.828 -4.102 1 98 72 VAL A C 1
ATOM 551 O O . VAL A 1 72 ? -1.562 26.906 -3.609 1 98 72 VAL A O 1
ATOM 554 N N . VAL A 1 73 ? -1.82 25.359 -5.18 1 97.75 73 VAL A N 1
ATOM 555 C CA . VAL A 1 73 ? -2.85 26.094 -5.914 1 97.75 73 VAL A CA 1
ATOM 556 C C . VAL A 1 73 ? -4.055 26.344 -5.004 1 97.75 73 VAL A C 1
ATOM 558 O O . VAL A 1 73 ? -4.66 27.422 -5.047 1 97.75 73 VAL A O 1
ATOM 561 N N . CYS A 1 74 ? -4.344 25.422 -4.082 1 97.12 74 CYS A N 1
ATOM 562 C CA . CYS A 1 74 ? -5.512 25.5 -3.207 1 97.12 74 CYS A CA 1
ATOM 563 C C . CYS A 1 74 ? -5.176 26.234 -1.916 1 97.12 74 CYS A C 1
ATOM 565 O O . CYS A 1 74 ? -6.016 26.344 -1.021 1 97.12 74 CYS A O 1
ATOM 567 N N . GLY A 1 75 ? -3.898 26.641 -1.794 1 97.81 75 GLY A N 1
ATOM 568 C CA . GLY A 1 75 ? -3.488 27.453 -0.648 1 97.81 75 GLY A CA 1
ATOM 569 C C . GLY A 1 75 ? -3.273 26.625 0.607 1 97.81 75 GLY A C 1
ATOM 570 O O . GLY A 1 75 ? -3.332 27.141 1.72 1 97.81 75 GLY A O 1
ATOM 571 N N . LEU A 1 76 ? -3.08 25.344 0.51 1 98.25 76 LEU A N 1
ATOM 572 C CA . LEU A 1 76 ? -2.914 24.453 1.652 1 98.25 76 LEU A CA 1
ATOM 573 C C . LEU A 1 76 ? -1.437 24.266 1.987 1 98.25 76 LEU A C 1
ATOM 575 O O . LEU A 1 76 ? -1.095 23.844 3.096 1 98.25 76 LEU A O 1
ATOM 579 N N . ALA A 1 77 ? -0.623 24.516 1.008 1 98.38 77 ALA A N 1
ATOM 580 C CA . ALA A 1 77 ? 0.826 24.438 1.176 1 98.38 77 ALA A CA 1
ATOM 581 C C . ALA A 1 77 ? 1.529 25.516 0.349 1 98.38 77 ALA A C 1
ATOM 583 O O . ALA A 1 77 ? 0.9 26.188 -0.471 1 98.38 77 ALA A O 1
ATOM 584 N N . GLU A 1 78 ? 2.764 25.719 0.598 1 98.06 78 GLU A N 1
ATOM 585 C CA . GLU A 1 78 ? 3.613 26.625 -0.183 1 98.06 78 GLU A CA 1
ATOM 586 C C . GLU A 1 78 ? 5.02 26.047 -0.344 1 98.06 78 GLU A C 1
ATOM 588 O O . GLU A 1 78 ? 5.426 25.172 0.417 1 98.06 78 GLU A O 1
ATOM 593 N N . LEU A 1 79 ? 5.68 26.547 -1.389 1 96.62 79 LEU A N 1
ATOM 594 C CA . LEU A 1 79 ? 7.066 26.141 -1.619 1 96.62 79 LEU A CA 1
ATOM 595 C C . LEU A 1 79 ? 8.023 27.172 -1.023 1 96.62 79 LEU A C 1
ATOM 597 O O . LEU A 1 79 ? 7.82 28.375 -1.168 1 96.62 79 LEU A O 1
ATOM 601 N N . ARG A 1 80 ? 8.961 26.609 -0.292 1 96.25 80 ARG A N 1
ATOM 602 C CA . ARG A 1 80 ? 9.984 27.469 0.285 1 96.25 80 ARG A CA 1
ATOM 603 C C . ARG A 1 80 ? 11.367 27.125 -0.261 1 96.25 80 ARG A C 1
ATOM 605 O O . ARG A 1 80 ? 11.594 25.984 -0.703 1 96.25 80 ARG A O 1
ATOM 612 N N . HIS A 1 81 ? 12.242 28.125 -0.118 1 93.62 81 HIS A N 1
ATOM 613 C CA . HIS A 1 81 ? 13.625 27.953 -0.552 1 93.62 81 HIS A CA 1
ATOM 614 C C . HIS A 1 81 ? 14.32 26.859 0.246 1 93.62 81 HIS A C 1
ATOM 616 O O . HIS A 1 81 ? 14.148 26.766 1.465 1 93.62 81 HIS A O 1
ATOM 622 N N . ASN A 1 82 ? 14.977 26 -0.448 1 91.88 82 ASN A N 1
ATOM 623 C CA . ASN A 1 82 ? 15.797 24.938 0.134 1 91.88 82 ASN A CA 1
ATOM 624 C C . ASN A 1 82 ? 17.281 25.281 0.05 1 91.88 82 ASN A C 1
ATOM 626 O O . ASN A 1 82 ? 17.875 25.219 -1.028 1 91.88 82 ASN A O 1
ATOM 630 N N . PRO A 1 83 ? 17.891 25.625 1.095 1 90.75 83 PRO A N 1
ATOM 631 C CA . PRO A 1 83 ? 19.297 26.031 1.058 1 90.75 83 PRO A CA 1
ATOM 632 C C . PRO A 1 83 ? 20.219 24.906 0.598 1 90.75 83 PRO A C 1
ATOM 634 O O . PRO A 1 83 ? 21.297 25.188 0.037 1 90.75 83 PRO A O 1
ATOM 637 N N . ASP A 1 84 ? 19.828 23.734 0.756 1 89.56 84 ASP A N 1
ATOM 638 C CA . ASP A 1 84 ? 20.672 22.594 0.45 1 89.56 84 ASP A CA 1
ATOM 639 C C . ASP A 1 84 ? 20.562 22.188 -1.021 1 89.56 84 ASP A C 1
ATOM 641 O O . ASP A 1 84 ? 21.438 21.516 -1.558 1 89.56 84 ASP A O 1
ATOM 645 N N . HIS A 1 85 ? 19.5 22.531 -1.624 1 88.88 85 HIS A N 1
ATOM 646 C CA . HIS A 1 85 ? 19.25 22.172 -3.014 1 88.88 85 HIS A CA 1
ATOM 647 C C . HIS A 1 85 ? 18.25 23.125 -3.664 1 88.88 85 HIS A C 1
ATOM 649 O O . HIS A 1 85 ? 17.047 22.891 -3.611 1 88.88 85 HIS A O 1
ATOM 655 N N . ARG A 1 86 ? 18.734 24.109 -4.402 1 85.75 86 ARG A N 1
ATOM 656 C CA . ARG A 1 86 ? 17.922 25.219 -4.922 1 85.75 86 ARG A CA 1
ATOM 657 C C . ARG A 1 86 ? 16.859 24.703 -5.887 1 85.75 86 ARG A C 1
ATOM 659 O O . ARG A 1 86 ? 15.789 25.297 -6.027 1 85.75 86 ARG A O 1
ATOM 666 N N . THR A 1 87 ? 17.062 23.531 -6.473 1 88.31 87 THR A N 1
ATOM 667 C CA . THR A 1 87 ? 16.141 23.031 -7.477 1 88.31 87 THR A CA 1
ATOM 668 C C . THR A 1 87 ? 15.102 22.109 -6.84 1 88.31 87 THR A C 1
ATOM 670 O O . THR A 1 87 ? 14.203 21.609 -7.527 1 88.31 87 THR A O 1
ATOM 673 N N . SER A 1 88 ? 15.18 21.859 -5.57 1 92.44 88 SER A N 1
ATOM 674 C CA . SER A 1 88 ? 14.234 21.031 -4.832 1 92.44 88 SER A CA 1
ATOM 675 C C . SER A 1 88 ? 13.656 21.781 -3.641 1 92.44 88 SER A C 1
ATOM 677 O O . SER A 1 88 ? 14.062 21.562 -2.498 1 92.44 88 SER A O 1
ATOM 679 N N . PRO A 1 89 ? 12.727 22.609 -3.943 1 95.38 89 PRO A N 1
ATOM 680 C CA . PRO A 1 89 ? 12.156 23.406 -2.859 1 95.38 89 PRO A CA 1
ATOM 681 C C . PRO A 1 89 ? 11.461 22.562 -1.798 1 95.38 89 PRO A C 1
ATOM 683 O O . PRO A 1 89 ? 11.148 21.391 -2.049 1 95.38 89 PRO A O 1
ATOM 686 N N . LEU A 1 90 ? 11.312 23.156 -0.636 1 97.38 90 LEU A N 1
ATOM 687 C CA . LEU A 1 90 ? 10.641 22.5 0.483 1 97.38 90 LEU A CA 1
ATOM 688 C C . LEU A 1 90 ? 9.148 22.797 0.468 1 97.38 90 LEU A C 1
ATOM 690 O O . LEU A 1 90 ? 8.742 23.953 0.253 1 97.38 90 LEU A O 1
ATOM 694 N N . LEU A 1 91 ? 8.383 21.797 0.632 1 97.81 91 LEU A N 1
ATOM 695 C CA . LEU A 1 91 ? 6.941 21.938 0.792 1 97.81 91 LEU A CA 1
ATOM 696 C C . LEU A 1 91 ? 6.57 22.109 2.26 1 97.81 91 LEU A C 1
ATOM 698 O O . LEU A 1 91 ? 6.961 21.312 3.104 1 97.81 91 LEU A O 1
ATOM 702 N N . VAL A 1 92 ? 5.828 23.203 2.574 1 97.62 92 VAL A N 1
ATOM 703 C CA . VAL A 1 92 ? 5.418 23.484 3.943 1 97.62 92 VAL A CA 1
ATOM 704 C C . VAL A 1 92 ? 3.918 23.766 3.988 1 97.62 92 VAL A C 1
ATOM 706 O O . VAL A 1 92 ? 3.352 24.297 3.033 1 97.62 92 VAL A O 1
ATOM 709 N N . LEU A 1 93 ? 3.357 23.438 5.152 1 97.69 93 LEU A N 1
ATOM 710 C CA . LEU A 1 93 ? 1.928 23.688 5.289 1 97.69 93 LEU A CA 1
ATOM 711 C C . LEU A 1 93 ? 1.658 25.156 5.594 1 97.69 93 LEU A C 1
ATOM 713 O O . LEU A 1 93 ? 2.393 25.781 6.359 1 97.69 93 LEU A O 1
ATOM 717 N N . THR A 1 94 ? 0.59 25.672 4.957 1 97.88 94 THR A N 1
ATOM 718 C CA . THR A 1 94 ? 0.036 26.953 5.398 1 97.88 94 THR A CA 1
ATOM 719 C C . THR A 1 94 ? -0.847 26.75 6.629 1 97.88 94 THR A C 1
ATOM 721 O O . THR A 1 94 ? -1.081 25.625 7.062 1 97.88 94 THR A O 1
ATOM 724 N N . GLU A 1 95 ? -1.278 27.906 7.195 1 97.25 95 GLU A N 1
ATOM 725 C CA . GLU A 1 95 ? -2.24 27.828 8.289 1 97.25 95 GLU A CA 1
ATOM 726 C C . GLU A 1 95 ? -3.514 27.109 7.848 1 97.25 95 GLU A C 1
ATOM 728 O O . GLU A 1 95 ? -4.066 26.297 8.602 1 97.25 95 GLU A O 1
ATOM 733 N N . ASN A 1 96 ? -3.904 27.391 6.637 1 97.38 96 ASN A N 1
ATOM 734 C CA . ASN A 1 96 ? -5.066 26.703 6.086 1 97.38 96 ASN A CA 1
ATOM 735 C C . ASN A 1 96 ? -4.812 25.203 5.922 1 97.38 96 ASN A C 1
ATOM 737 O O . ASN A 1 96 ? -5.688 24.391 6.207 1 97.38 96 ASN A O 1
ATOM 741 N N . GLY A 1 97 ? -3.621 24.844 5.469 1 97.81 97 GLY A N 1
ATOM 742 C CA . GLY A 1 97 ? -3.238 23.453 5.344 1 97.81 97 GLY A CA 1
ATOM 743 C C . GLY A 1 97 ? -3.268 22.703 6.664 1 97.81 97 GLY A C 1
ATOM 744 O O . GLY A 1 97 ? -3.717 21.562 6.723 1 97.81 97 GLY A O 1
ATOM 745 N N . ARG A 1 98 ? -2.879 23.375 7.719 1 97.06 98 ARG A N 1
ATOM 746 C CA . ARG A 1 98 ? -2.883 22.781 9.055 1 97.06 98 ARG A CA 1
ATOM 747 C C . ARG A 1 98 ? -4.305 22.562 9.547 1 97.06 98 ARG A C 1
ATOM 749 O O . ARG A 1 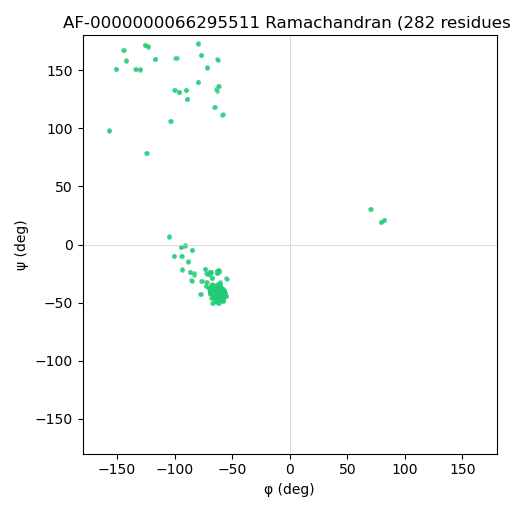98 ? -4.602 21.547 10.188 1 97.06 98 ARG A O 1
ATOM 756 N N . ARG A 1 99 ? -5.148 23.5 9.25 1 97 99 ARG A N 1
ATOM 757 C CA . ARG A 1 99 ? -6.547 23.391 9.648 1 97 99 ARG A CA 1
ATOM 758 C C . ARG A 1 99 ? -7.227 22.219 8.938 1 97 99 ARG A C 1
ATOM 760 O O . ARG A 1 99 ? -7.953 21.453 9.562 1 97 99 ARG A O 1
ATOM 767 N N . VAL A 1 100 ? -6.938 22.141 7.684 1 96.44 100 VAL A N 1
ATOM 768 C CA . VAL A 1 100 ? -7.52 21.062 6.887 1 96.44 100 VAL A CA 1
ATOM 769 C C . VAL A 1 100 ? -7.012 19.719 7.391 1 96.44 100 VAL A C 1
ATOM 771 O O . VAL A 1 100 ? -7.793 18.781 7.57 1 96.44 100 VAL A O 1
ATOM 774 N N . LEU A 1 101 ? -5.719 19.609 7.641 1 96.31 101 LEU A N 1
ATOM 775 C CA . LEU A 1 101 ? -5.133 18.391 8.172 1 96.31 101 LEU A CA 1
ATOM 776 C C . LEU A 1 101 ? -5.789 18 9.492 1 96.31 101 LEU A C 1
ATOM 778 O O . LEU A 1 101 ? -6.133 16.828 9.695 1 96.31 101 LEU A O 1
ATOM 782 N N . GLN A 1 102 ? -5.984 18.969 10.32 1 95.19 102 GLN A N 1
ATOM 783 C CA . GLN A 1 102 ? -6.602 18.719 11.617 1 95.19 102 GLN A CA 1
ATOM 784 C C . GLN A 1 102 ? -8.031 18.203 11.453 1 95.19 102 GLN A C 1
ATOM 786 O O . GLN A 1 102 ? -8.445 17.266 12.133 1 95.19 102 GLN A O 1
ATOM 791 N N . ALA A 1 103 ? -8.789 18.844 10.562 1 95.75 103 ALA A N 1
ATOM 792 C CA . ALA A 1 103 ? -10.18 18.453 10.328 1 95.75 103 ALA A CA 1
ATOM 793 C C . ALA A 1 103 ? -10.266 17.016 9.836 1 95.75 103 ALA A C 1
ATOM 795 O O . ALA A 1 103 ? -11.078 16.234 10.336 1 95.75 103 ALA A O 1
ATOM 796 N N . ILE A 1 104 ? -9.414 16.641 8.898 1 94.88 104 ILE A N 1
ATOM 797 C CA . ILE A 1 104 ? -9.43 15.281 8.359 1 94.88 104 ILE A CA 1
ATOM 798 C C . ILE A 1 104 ? -9.016 14.289 9.438 1 94.88 104 ILE A C 1
ATOM 800 O O . ILE A 1 104 ? -9.641 13.234 9.602 1 94.88 104 ILE A O 1
ATOM 804 N N . THR A 1 105 ? -7.949 14.672 10.172 1 92 105 THR A N 1
ATOM 805 C CA . THR A 1 105 ? -7.418 13.797 11.211 1 92 105 THR A CA 1
ATOM 806 C C . THR A 1 105 ? -8.461 13.547 12.297 1 92 105 THR A C 1
ATOM 808 O O . THR A 1 105 ? -8.562 12.438 12.828 1 92 105 THR A O 1
ATOM 811 N N . GLU A 1 106 ? -9.219 14.539 12.617 1 92.62 106 GLU A N 1
ATOM 812 C CA . GLU A 1 106 ? -10.273 14.406 13.625 1 92.62 106 GLU A CA 1
ATOM 813 C C . GLU A 1 106 ? -11.352 13.422 13.164 1 92.62 106 GLU A C 1
ATOM 815 O O . GLU A 1 106 ? -11.906 12.672 13.969 1 92.62 106 GLU A O 1
ATOM 820 N N . ARG A 1 107 ? -11.641 13.461 11.883 1 91.25 107 ARG A N 1
ATOM 821 C CA . ARG A 1 107 ? -12.633 12.539 11.344 1 91.25 107 ARG A CA 1
ATOM 822 C C . ARG A 1 107 ? -12.102 11.109 11.344 1 91.25 107 ARG A C 1
ATOM 824 O O . ARG A 1 107 ? -12.883 10.156 11.406 1 91.25 107 ARG A O 1
ATOM 831 N N . ALA A 1 108 ? -10.797 11.023 11.344 1 91.5 108 ALA A N 1
ATOM 832 C CA . ALA A 1 108 ? -10.172 9.703 11.258 1 91.5 108 ALA A CA 1
ATOM 833 C C . ALA A 1 108 ? -10.062 9.055 12.633 1 91.5 108 ALA A C 1
ATOM 835 O O . ALA A 1 108 ? -9.625 7.91 12.758 1 91.5 108 ALA A O 1
ATOM 836 N N . ILE A 1 109 ? -10.43 9.758 13.672 1 87.81 109 ILE A N 1
ATOM 837 C CA . ILE A 1 109 ? -10.242 9.312 15.047 1 87.81 109 ILE A CA 1
ATOM 838 C C . ILE A 1 109 ? -11.008 8.008 15.273 1 87.81 109 ILE A C 1
ATOM 840 O O . ILE A 1 109 ? -10.516 7.102 15.945 1 87.81 109 ILE A O 1
ATOM 844 N N . VAL A 1 110 ? -12.18 7.918 14.664 1 85.44 110 VAL A N 1
ATOM 845 C CA . VAL A 1 110 ? -13.016 6.734 14.844 1 85.44 110 VAL A CA 1
ATOM 846 C C . VAL A 1 110 ? -12.305 5.512 14.273 1 85.44 110 VAL A C 1
ATOM 848 O O . VAL A 1 110 ? -12.219 4.473 14.93 1 85.44 110 VAL A O 1
ATOM 851 N N . VAL A 1 111 ? -11.805 5.652 13.07 1 87.19 111 VAL A N 1
ATOM 852 C CA . VAL A 1 111 ? -11.094 4.551 12.422 1 87.19 111 VAL A CA 1
ATOM 853 C C . VAL A 1 111 ? -9.82 4.23 13.203 1 87.19 111 VAL A C 1
ATOM 855 O O . VAL A 1 111 ? -9.492 3.059 13.414 1 87.19 111 VAL A O 1
ATOM 858 N N . ASN A 1 112 ? -9.094 5.25 13.609 1 87.44 112 ASN A N 1
ATOM 859 C CA . ASN A 1 112 ? -7.867 5.062 14.375 1 87.44 112 ASN A CA 1
ATOM 860 C C . ASN A 1 112 ? -8.133 4.328 15.688 1 87.44 112 ASN A C 1
ATOM 862 O O . ASN A 1 112 ? -7.348 3.465 16.094 1 87.44 112 ASN A O 1
ATOM 866 N N . ASN A 1 113 ? -9.203 4.699 16.312 1 87.56 113 ASN A N 1
ATOM 867 C CA . ASN A 1 113 ? -9.57 4.031 17.562 1 87.56 113 ASN A CA 1
ATOM 868 C C . ASN A 1 113 ? -9.891 2.559 17.328 1 87.56 113 ASN A C 1
ATOM 870 O O . ASN A 1 113 ? -9.516 1.701 18.125 1 87.56 113 ASN A O 1
ATOM 874 N N . ARG A 1 114 ? -10.555 2.299 16.25 1 89.81 114 ARG A N 1
ATOM 875 C CA . ARG A 1 114 ? -10.867 0.918 15.891 1 89.81 114 ARG A CA 1
ATOM 876 C C . ARG A 1 114 ? -9.594 0.105 15.672 1 89.81 114 ARG A C 1
ATOM 878 O O . ARG A 1 114 ? -9.492 -1.031 16.141 1 89.81 114 ARG A O 1
ATOM 885 N N . LEU A 1 115 ? -8.641 0.716 15.039 1 92.44 115 LEU A N 1
ATOM 886 C CA . LEU A 1 115 ? -7.363 0.057 14.781 1 92.44 115 LEU A CA 1
ATOM 887 C C . LEU A 1 115 ? -6.582 -0.137 16.078 1 92.44 115 LEU A C 1
ATOM 889 O O . LEU A 1 115 ? -5.984 -1.193 16.297 1 92.44 115 LEU A O 1
ATOM 893 N N . ALA A 1 116 ? -6.602 0.873 16.906 1 90.06 116 ALA A N 1
ATOM 894 C CA . ALA A 1 116 ? -5.918 0.794 18.188 1 90.06 116 ALA A CA 1
ATOM 895 C C . ALA A 1 116 ? -6.488 -0.33 19.047 1 90.06 116 ALA A C 1
ATOM 897 O O . ALA A 1 116 ? -5.746 -1.044 19.719 1 90.06 116 ALA A O 1
ATOM 898 N N . ASP A 1 117 ? -7.797 -0.47 18.969 1 90.62 117 ASP A N 1
ATOM 899 C CA . ASP A 1 117 ? -8.469 -1.503 19.75 1 90.62 117 ASP A CA 1
ATOM 900 C C . ASP A 1 117 ? -8.133 -2.896 19.219 1 90.62 117 ASP A C 1
ATOM 902 O O . ASP A 1 117 ? -8.172 -3.875 19.969 1 90.62 117 ASP A O 1
ATOM 906 N N . ALA A 1 118 ? -7.809 -2.973 18 1 91.5 118 ALA A N 1
ATOM 907 C CA . ALA A 1 118 ? -7.574 -4.262 17.359 1 91.5 118 ALA A CA 1
ATOM 908 C C . ALA A 1 118 ? -6.156 -4.758 17.625 1 91.5 118 ALA A C 1
ATOM 910 O O . ALA A 1 118 ? -5.902 -5.965 17.609 1 91.5 118 ALA A O 1
ATOM 911 N N . VAL A 1 119 ? -5.281 -3.846 17.891 1 89.38 119 VAL A N 1
ATOM 912 C CA . VAL A 1 119 ? -3.879 -4.227 18 1 89.38 119 VAL A CA 1
ATOM 913 C C . VAL A 1 119 ? -3.494 -4.344 19.469 1 89.38 119 VAL A C 1
ATOM 915 O O . VAL A 1 119 ? -3.801 -3.457 20.281 1 89.38 119 VAL A O 1
ATOM 918 N N . ASP A 1 120 ? -2.842 -5.414 19.797 1 87.69 120 ASP A N 1
ATOM 919 C CA . ASP A 1 120 ? -2.289 -5.59 21.141 1 87.69 120 ASP A CA 1
ATOM 920 C C . ASP A 1 120 ? -1.192 -4.562 21.422 1 87.69 120 ASP A C 1
ATOM 922 O O . ASP A 1 120 ? -0.158 -4.555 20.75 1 87.69 120 ASP A O 1
ATOM 926 N N . PRO A 1 121 ? -1.414 -3.717 22.438 1 86.81 121 PRO A N 1
ATOM 927 C CA . PRO A 1 121 ? -0.413 -2.693 22.75 1 86.81 121 PRO A CA 1
ATOM 928 C C . PRO A 1 121 ? 0.978 -3.279 22.984 1 86.81 121 PRO A C 1
ATOM 930 O O . PRO A 1 121 ? 1.981 -2.65 22.641 1 86.81 121 PRO A O 1
ATOM 933 N N . ALA A 1 122 ? 1.029 -4.488 23.469 1 87.75 122 ALA A N 1
ATOM 934 C CA . ALA A 1 122 ? 2.309 -5.121 23.781 1 87.75 122 ALA A CA 1
ATOM 935 C C . ALA A 1 122 ? 3.049 -5.527 22.516 1 87.75 122 ALA A C 1
ATOM 937 O O . ALA A 1 122 ? 4.273 -5.664 22.516 1 87.75 122 ALA A O 1
ATOM 938 N N . ALA A 1 123 ? 2.275 -5.66 21.391 1 91.25 123 ALA A N 1
ATOM 939 C CA . ALA A 1 123 ? 2.869 -6.129 20.141 1 91.25 123 ALA A CA 1
ATOM 940 C C . ALA A 1 123 ? 3.152 -4.961 19.203 1 91.25 123 ALA A C 1
ATOM 942 O O . ALA A 1 123 ? 3.846 -5.121 18.188 1 91.25 123 ALA A O 1
ATOM 943 N N . LEU A 1 124 ? 2.648 -3.809 19.562 1 91.62 124 LEU A N 1
ATOM 944 C CA . LEU A 1 124 ? 2.682 -2.664 18.656 1 91.62 124 LEU A CA 1
ATOM 945 C C . LEU A 1 124 ? 4.117 -2.273 18.328 1 91.62 124 LEU A C 1
ATOM 947 O O . LEU A 1 124 ? 4.473 -2.125 17.156 1 91.62 124 LEU A O 1
ATOM 951 N N . GLN A 1 125 ? 4.891 -2.123 19.359 1 91.25 125 GLN A N 1
ATOM 952 C CA . GLN A 1 125 ? 6.27 -1.691 19.125 1 91.25 125 GLN A CA 1
ATOM 953 C C . GLN A 1 125 ? 7.051 -2.732 18.344 1 91.25 125 GLN A C 1
ATOM 955 O O . GLN A 1 125 ? 7.816 -2.387 17.438 1 91.25 125 GLN A O 1
ATOM 960 N N . ALA A 1 126 ? 6.855 -3.965 18.688 1 92 126 ALA A N 1
ATOM 961 C CA . ALA A 1 126 ? 7.531 -5.035 17.953 1 92 126 ALA A CA 1
ATOM 962 C C . ALA A 1 126 ? 7.094 -5.059 16.484 1 92 126 ALA A C 1
ATOM 964 O O . ALA A 1 126 ? 7.902 -5.324 15.602 1 92 126 ALA A O 1
ATOM 965 N N . THR A 1 127 ? 5.816 -4.797 16.234 1 95.06 127 THR A N 1
ATOM 966 C CA . THR A 1 127 ? 5.285 -4.734 14.883 1 95.06 127 THR A CA 1
ATOM 967 C C . THR A 1 127 ? 5.938 -3.604 14.094 1 95.06 127 THR A C 1
ATOM 969 O O . THR A 1 127 ? 6.434 -3.816 12.992 1 95.06 127 THR A O 1
ATOM 972 N N . ARG A 1 128 ? 6.043 -2.467 14.695 1 95.5 128 ARG A N 1
ATOM 973 C CA . ARG A 1 128 ? 6.66 -1.33 14.016 1 95.5 128 ARG A CA 1
ATOM 974 C C . ARG A 1 128 ? 8.141 -1.587 13.75 1 95.5 128 ARG A C 1
ATOM 976 O O . ARG A 1 128 ? 8.641 -1.266 12.672 1 95.5 128 ARG A O 1
ATOM 983 N N . ASP A 1 129 ? 8.805 -2.178 14.734 1 94.81 129 ASP A N 1
ATOM 984 C CA . ASP A 1 129 ? 10.219 -2.479 14.57 1 94.81 129 ASP A CA 1
ATOM 985 C C . ASP A 1 129 ? 10.445 -3.418 13.383 1 94.81 129 ASP A C 1
ATOM 987 O O . ASP A 1 129 ? 11.375 -3.221 12.602 1 94.81 129 ASP A O 1
ATOM 991 N N . SER A 1 130 ? 9.633 -4.418 13.305 1 95.88 130 SER A N 1
ATOM 992 C CA . SER A 1 130 ? 9.75 -5.371 12.203 1 95.88 130 SER A CA 1
ATOM 993 C C . SER A 1 130 ? 9.562 -4.684 10.852 1 95.88 130 SER A C 1
ATOM 995 O O . SER A 1 130 ? 10.344 -4.895 9.93 1 95.88 130 SER A O 1
ATOM 997 N N . LEU A 1 131 ? 8.523 -3.83 10.719 1 96.62 131 LEU A N 1
ATOM 998 C CA . LEU A 1 131 ? 8.258 -3.121 9.477 1 96.62 131 LEU A CA 1
ATOM 999 C C . LEU A 1 131 ? 9.406 -2.17 9.133 1 96.62 131 LEU A C 1
ATOM 1001 O O . LEU A 1 131 ? 9.836 -2.098 7.984 1 96.62 131 LEU A O 1
ATOM 1005 N N . ARG A 1 132 ? 9.938 -1.502 10.109 1 95.38 132 ARG A N 1
ATOM 1006 C CA . ARG A 1 132 ? 11.016 -0.546 9.898 1 95.38 132 ARG A CA 1
ATOM 1007 C C . ARG A 1 132 ? 12.289 -1.254 9.453 1 95.38 132 ARG A C 1
ATOM 1009 O O . ARG A 1 132 ? 13.039 -0.734 8.625 1 95.38 132 ARG A O 1
ATOM 1016 N N . ARG A 1 133 ? 12.539 -2.389 10.023 1 95.88 133 ARG A N 1
ATOM 1017 C CA . ARG A 1 133 ? 13.695 -3.162 9.586 1 95.88 133 ARG A CA 1
ATOM 1018 C C . ARG A 1 133 ? 13.562 -3.574 8.125 1 95.88 133 ARG A C 1
ATOM 1020 O O . ARG A 1 133 ? 14.547 -3.561 7.379 1 95.88 133 ARG A O 1
ATOM 1027 N N . MET A 1 134 ? 12.359 -3.947 7.699 1 95.44 134 MET A N 1
ATOM 1028 C CA . MET A 1 134 ? 12.117 -4.281 6.301 1 95.44 134 MET A CA 1
ATOM 1029 C C . MET A 1 134 ? 12.312 -3.061 5.406 1 95.44 134 MET A C 1
ATOM 1031 O O . MET A 1 134 ? 12.883 -3.164 4.32 1 95.44 134 MET A O 1
ATOM 1035 N N . ILE A 1 135 ? 11.844 -1.936 5.883 1 94.44 135 ILE A N 1
ATOM 1036 C CA . ILE A 1 135 ? 11.977 -0.68 5.152 1 94.44 135 ILE A CA 1
ATOM 1037 C C . ILE A 1 135 ? 13.453 -0.36 4.934 1 94.44 135 ILE A C 1
ATOM 1039 O O . ILE A 1 135 ? 13.875 -0.069 3.811 1 94.44 135 ILE A O 1
ATOM 1043 N N . VAL A 1 136 ? 14.234 -0.523 5.953 1 93.81 136 VAL A N 1
ATOM 1044 C CA . VAL A 1 136 ? 15.656 -0.236 5.871 1 93.81 136 VAL A CA 1
ATOM 1045 C C . VAL A 1 136 ? 16.328 -1.21 4.902 1 93.81 136 VAL A C 1
ATOM 1047 O O . VAL A 1 136 ? 17.156 -0.81 4.082 1 93.81 136 VAL A O 1
ATOM 1050 N N . ALA A 1 137 ? 15.953 -2.447 4.992 1 93.31 137 ALA A N 1
ATOM 1051 C CA . ALA A 1 137 ? 16.531 -3.471 4.121 1 93.31 137 ALA A CA 1
ATOM 1052 C C . ALA A 1 137 ? 16.25 -3.156 2.654 1 93.31 137 ALA A C 1
ATOM 1054 O O . ALA A 1 137 ? 17.109 -3.369 1.798 1 93.31 137 ALA A O 1
ATOM 1055 N N . LEU A 1 138 ? 15.07 -2.645 2.326 1 92 138 LEU A N 1
ATOM 1056 C CA . LEU A 1 138 ? 14.695 -2.363 0.947 1 92 138 LEU A CA 1
ATOM 1057 C C . LEU A 1 138 ? 15.359 -1.082 0.451 1 92 138 LEU A C 1
ATOM 1059 O O . LEU A 1 138 ? 15.633 -0.943 -0.743 1 92 138 LEU A O 1
ATOM 1063 N N . LYS A 1 139 ? 15.578 -0.169 1.347 1 87.88 139 LYS A N 1
ATOM 1064 C CA . LYS A 1 139 ? 16.234 1.083 0.982 1 87.88 139 LYS A CA 1
ATOM 1065 C C . LYS A 1 139 ? 17.719 0.865 0.708 1 87.88 139 LYS A C 1
ATOM 1067 O O . LYS A 1 139 ? 18.328 1.604 -0.069 1 87.88 139 LYS A O 1
ATOM 1072 N N . ALA A 1 140 ? 18.203 -0.027 1.386 1 79.12 140 ALA A N 1
ATOM 1073 C CA . ALA A 1 140 ? 19.609 -0.34 1.185 1 79.12 140 ALA A CA 1
ATOM 1074 C C . ALA A 1 140 ? 19.844 -0.976 -0.183 1 79.12 140 ALA A C 1
ATOM 1076 O O . ALA A 1 140 ? 20.984 -1 -0.679 1 79.12 140 ALA A O 1
ATOM 1077 N N . GLU A 1 141 ? 18.797 -1.604 -0.78 1 65.12 141 GLU A N 1
ATOM 1078 C CA . GLU A 1 141 ? 18.906 -2.227 -2.096 1 65.12 141 GLU A CA 1
ATOM 1079 C C . GLU A 1 141 ? 19.109 -1.179 -3.188 1 65.12 141 GLU A C 1
ATOM 1081 O O . GLU A 1 141 ? 19.562 -1.503 -4.289 1 65.12 141 GLU A O 1
ATOM 1086 N N . ARG A 1 142 ? 18.625 0.08 -3.057 1 55.81 142 ARG A N 1
ATOM 1087 C CA . ARG A 1 142 ? 18.75 1.05 -4.141 1 55.81 142 ARG A CA 1
ATOM 1088 C C . ARG A 1 142 ? 20.203 1.264 -4.516 1 55.81 142 ARG A C 1
ATOM 1090 O O . ARG A 1 142 ? 21.031 1.631 -3.668 1 55.81 142 ARG A O 1
ATOM 1097 N N . PRO A 1 143 ? 20.516 0.745 -5.883 1 42.81 143 PRO A N 1
ATOM 1098 C CA . PRO A 1 143 ? 21.875 1.018 -6.344 1 42.81 143 PRO A CA 1
ATOM 1099 C C . PRO A 1 143 ? 22.266 2.488 -6.207 1 42.81 143 PRO A C 1
ATOM 1101 O O . PRO A 1 143 ? 21.391 3.361 -6.195 1 42.81 143 PRO A O 1
ATOM 1104 N N . MET B 1 1 ? -1.346 7.074 22.172 1 47.09 1 MET B N 1
ATOM 1105 C CA . MET B 1 1 ? -1.797 5.875 21.469 1 47.09 1 MET B CA 1
ATOM 1106 C C . MET B 1 1 ? -2.186 6.191 20.031 1 47.09 1 MET B C 1
ATOM 1108 O O . MET B 1 1 ? -1.8 5.473 19.109 1 47.09 1 MET B O 1
ATOM 1112 N N . SER B 1 2 ? -2.912 7.281 19.906 1 61.19 2 SER B N 1
ATOM 1113 C CA . SER B 1 2 ? -3.369 7.73 18.594 1 61.19 2 SER B CA 1
ATOM 1114 C C . SER B 1 2 ? -2.191 8.047 17.688 1 61.19 2 SER B C 1
ATOM 1116 O O . SER B 1 2 ? -2.188 7.66 16.516 1 61.19 2 SER B O 1
ATOM 1118 N N . ASP B 1 3 ? -1.069 8.305 18.406 1 80.25 3 ASP B N 1
ATOM 1119 C CA . ASP B 1 3 ? 0.107 8.68 17.625 1 80.25 3 ASP B CA 1
ATOM 1120 C C . ASP B 1 3 ? 0.867 7.441 17.156 1 80.25 3 ASP B C 1
ATOM 1122 O O . ASP B 1 3 ? 1.35 7.398 16.016 1 80.25 3 ASP B O 1
ATOM 1126 N N . GLU B 1 4 ? 0.762 6.383 18.016 1 86.44 4 GLU B N 1
ATOM 1127 C CA . GLU B 1 4 ? 1.491 5.168 17.672 1 86.44 4 GLU B CA 1
ATOM 1128 C C . GLU B 1 4 ? 0.827 4.441 16.5 1 86.44 4 GLU B C 1
ATOM 1130 O O . GLU B 1 4 ? 1.51 3.877 15.648 1 86.44 4 GLU B O 1
ATOM 1135 N N . ILE B 1 5 ? -0.492 4.512 16.5 1 90.31 5 ILE B N 1
ATOM 1136 C CA . ILE B 1 5 ? -1.231 3.883 15.406 1 90.31 5 ILE B CA 1
ATOM 1137 C C . ILE B 1 5 ? -0.969 4.633 14.102 1 90.31 5 ILE B C 1
ATOM 1139 O O . ILE B 1 5 ? -0.771 4.02 13.055 1 90.31 5 ILE B O 1
ATOM 1143 N N . ALA B 1 6 ? -0.925 5.938 14.258 1 88.06 6 ALA B N 1
ATOM 1144 C CA . ALA B 1 6 ? -0.628 6.75 13.086 1 88.06 6 ALA B CA 1
ATOM 1145 C C . ALA B 1 6 ? 0.753 6.422 12.523 1 88.06 6 ALA B C 1
ATOM 1147 O O . ALA B 1 6 ? 0.94 6.367 11.305 1 88.06 6 ALA B O 1
ATOM 1148 N N . ARG B 1 7 ? 1.658 6.18 13.375 1 89.75 7 ARG B N 1
ATOM 1149 C CA . ARG B 1 7 ? 3.012 5.836 12.953 1 89.75 7 ARG B CA 1
ATOM 1150 C C . ARG B 1 7 ? 3.049 4.457 12.305 1 89.75 7 ARG B C 1
ATOM 1152 O O . ARG B 1 7 ? 3.756 4.25 11.32 1 89.75 7 ARG B O 1
ATOM 1159 N N . LEU B 1 8 ? 2.303 3.535 12.867 1 93.5 8 LEU B N 1
ATOM 1160 C CA . LEU B 1 8 ? 2.225 2.201 12.281 1 93.5 8 LEU B CA 1
ATOM 1161 C C . LEU B 1 8 ? 1.604 2.256 10.891 1 93.5 8 LEU B C 1
ATOM 1163 O O . LEU B 1 8 ? 2.096 1.611 9.961 1 93.5 8 LEU B O 1
ATOM 1167 N N . VAL B 1 9 ? 0.577 3.057 10.75 1 92.88 9 VAL B N 1
ATOM 1168 C CA . VAL B 1 9 ? -0.088 3.23 9.461 1 92.88 9 VAL B CA 1
ATOM 1169 C C . VAL B 1 9 ? 0.892 3.82 8.445 1 92.88 9 VAL B C 1
ATOM 1171 O O . VAL B 1 9 ? 0.975 3.354 7.309 1 92.88 9 VAL B O 1
ATOM 1174 N N . ALA B 1 10 ? 1.672 4.754 8.891 1 90 10 ALA B N 1
ATOM 1175 C CA . ALA B 1 10 ? 2.686 5.352 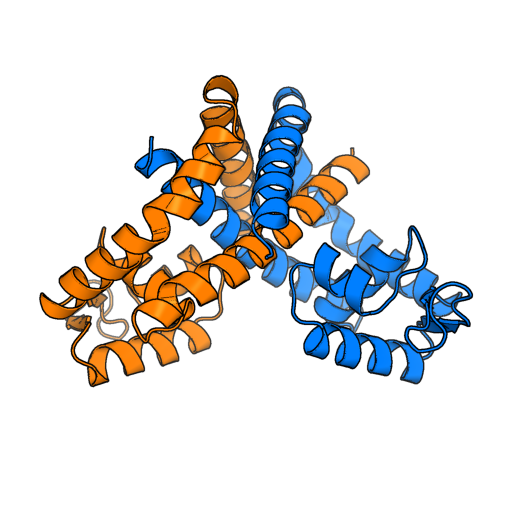8.023 1 90 10 ALA B CA 1
ATOM 1176 C C . ALA B 1 10 ? 3.719 4.312 7.594 1 90 10 ALA B C 1
ATOM 1178 O O . ALA B 1 10 ? 4.113 4.27 6.426 1 90 10 ALA B O 1
ATOM 1179 N N . ASP B 1 11 ? 4.141 3.463 8.523 1 93.69 11 ASP B N 1
ATOM 1180 C CA . ASP B 1 11 ? 5.109 2.414 8.227 1 93.69 11 ASP B CA 1
ATOM 1181 C C . ASP B 1 11 ? 4.555 1.427 7.203 1 93.69 11 ASP B C 1
ATOM 1183 O O . ASP B 1 11 ? 5.273 0.977 6.309 1 93.69 11 ASP B O 1
ATOM 1187 N N . VAL B 1 12 ? 3.291 1.121 7.324 1 95.5 12 VAL B N 1
ATOM 1188 C CA . VAL B 1 12 ? 2.641 0.191 6.406 1 95.5 12 VAL B CA 1
ATOM 1189 C C . VAL B 1 12 ? 2.643 0.772 4.992 1 95.5 12 VAL B C 1
ATOM 1191 O O . VAL B 1 12 ? 3.027 0.094 4.035 1 95.5 12 VAL B O 1
ATOM 1194 N N . PHE B 1 13 ? 2.275 1.991 4.863 1 93.06 13 PHE B N 1
ATOM 1195 C CA . PHE B 1 13 ? 2.236 2.625 3.549 1 93.06 13 PHE B CA 1
ATOM 1196 C C . PHE B 1 13 ? 3.635 2.703 2.945 1 93.06 13 PHE B C 1
ATOM 1198 O O . PHE B 1 13 ? 3.824 2.404 1.765 1 93.06 13 PHE B O 1
ATOM 1205 N N . GLU B 1 14 ? 4.566 3.176 3.715 1 92.44 14 GLU B N 1
ATOM 1206 C CA . GLU B 1 14 ? 5.93 3.293 3.209 1 92.44 14 GLU B CA 1
ATOM 1207 C C . GLU B 1 14 ? 6.465 1.939 2.748 1 92.44 14 GLU B C 1
ATOM 1209 O O . GLU B 1 14 ? 7.027 1.827 1.658 1 92.44 14 GLU B O 1
ATOM 1214 N N . LEU B 1 15 ? 6.277 0.905 3.568 1 95.44 15 LEU B N 1
ATOM 1215 C CA . LEU B 1 15 ? 6.754 -0.43 3.219 1 95.44 15 LEU B CA 1
ATOM 1216 C C . LEU B 1 15 ? 6.051 -0.945 1.966 1 95.44 15 LEU B C 1
ATOM 1218 O O . LEU B 1 15 ? 6.699 -1.486 1.065 1 95.44 15 LEU B O 1
ATOM 1222 N N . ALA B 1 16 ? 4.727 -0.773 1.921 1 94.62 16 ALA B N 1
ATOM 1223 C CA . ALA B 1 16 ? 3.986 -1.211 0.742 1 94.62 16 ALA B CA 1
ATOM 1224 C C . ALA B 1 16 ? 4.52 -0.544 -0.522 1 94.62 16 ALA B C 1
ATOM 1226 O O . ALA B 1 16 ? 4.648 -1.188 -1.565 1 94.62 16 ALA B O 1
ATOM 1227 N N . GLY B 1 17 ? 4.848 0.726 -0.435 1 92.81 17 GLY B N 1
ATOM 1228 C CA . GLY B 1 17 ? 5.418 1.442 -1.565 1 92.81 17 GLY B CA 1
ATOM 1229 C C . GLY B 1 17 ? 6.766 0.896 -2 1 92.81 17 GLY B C 1
ATOM 1230 O O . GLY B 1 17 ? 7.008 0.713 -3.195 1 92.81 17 GLY B O 1
ATOM 1231 N N . LEU B 1 18 ? 7.617 0.64 -1.083 1 92.75 18 LEU B N 1
ATOM 1232 C CA . LEU B 1 18 ? 8.945 0.108 -1.375 1 92.75 18 LEU B CA 1
ATOM 1233 C C . LEU B 1 18 ? 8.852 -1.299 -1.956 1 92.75 18 LEU B C 1
ATOM 1235 O O . LEU B 1 18 ? 9.578 -1.641 -2.891 1 92.75 18 LEU B O 1
ATOM 1239 N N . LEU B 1 19 ? 7.941 -2.072 -1.351 1 93.56 19 LEU B N 1
ATOM 1240 C CA . LEU B 1 19 ? 7.715 -3.418 -1.867 1 93.56 19 LEU B CA 1
ATOM 1241 C C . LEU B 1 19 ? 7.207 -3.369 -3.305 1 93.56 19 LEU B C 1
ATOM 1243 O O . LEU B 1 19 ? 7.629 -4.172 -4.141 1 93.56 19 LEU B O 1
ATOM 1247 N N . ARG B 1 20 ? 6.312 -2.496 -3.584 1 92.19 20 ARG B N 1
ATOM 1248 C CA . ARG B 1 20 ? 5.781 -2.338 -4.934 1 92.19 20 ARG B CA 1
ATOM 1249 C C . ARG B 1 20 ? 6.891 -1.989 -5.922 1 92.19 20 ARG B C 1
ATOM 1251 O O . ARG B 1 20 ? 6.984 -2.584 -6.996 1 92.19 20 ARG B O 1
ATOM 1258 N N . ARG B 1 21 ? 7.734 -1.062 -5.582 1 90.69 21 ARG B N 1
ATOM 1259 C CA . ARG B 1 21 ? 8.828 -0.643 -6.453 1 90.69 21 ARG B CA 1
ATOM 1260 C C . ARG B 1 21 ? 9.812 -1.783 -6.688 1 90.69 21 ARG B C 1
ATOM 1262 O O . ARG B 1 21 ? 10.242 -2.02 -7.816 1 90.69 21 ARG B O 1
ATOM 1269 N N . SER B 1 22 ? 10.172 -2.424 -5.578 1 92 22 SER B N 1
ATOM 1270 C CA . SER B 1 22 ? 11.07 -3.566 -5.688 1 92 22 SER B CA 1
ATOM 1271 C C . SER B 1 22 ? 10.461 -4.668 -6.555 1 92 22 SER B C 1
ATOM 1273 O O . SER B 1 22 ? 11.156 -5.273 -7.375 1 92 22 SER B O 1
ATOM 1275 N N . GLY B 1 23 ? 9.156 -4.898 -6.309 1 93.62 23 GLY B N 1
ATOM 1276 C CA . GLY B 1 23 ? 8.445 -5.895 -7.098 1 93.62 23 GLY B CA 1
ATOM 1277 C C . GLY B 1 23 ? 8.383 -5.551 -8.57 1 93.62 23 GLY B C 1
ATOM 1278 O O . GLY B 1 23 ? 8.422 -6.438 -9.43 1 93.62 23 GLY B O 1
ATOM 1279 N N . GLU B 1 24 ? 8.289 -4.312 -8.875 1 93.25 24 GLU B N 1
ATOM 1280 C CA . GLU B 1 24 ? 8.281 -3.871 -10.266 1 93.25 24 GLU B CA 1
ATOM 1281 C C . GLU B 1 24 ? 9.602 -4.195 -10.961 1 93.25 24 GLU B C 1
ATOM 1283 O O . GLU B 1 24 ? 9.609 -4.656 -12.109 1 93.25 24 GLU B O 1
ATOM 1288 N N . VAL B 1 25 ? 10.656 -3.941 -10.281 1 92.25 25 VAL B N 1
ATOM 1289 C CA . VAL B 1 25 ? 11.984 -4.227 -10.836 1 92.25 25 VAL B CA 1
ATOM 1290 C C . VAL B 1 25 ? 12.117 -5.723 -11.109 1 92.25 25 VAL B C 1
ATOM 1292 O O . VAL B 1 25 ? 12.57 -6.121 -12.188 1 92.25 25 VAL B O 1
ATOM 1295 N N . VAL B 1 26 ? 11.648 -6.547 -10.188 1 93.62 26 VAL B N 1
ATOM 1296 C CA . VAL B 1 26 ? 11.742 -8 -10.297 1 93.62 26 VAL B CA 1
ATOM 1297 C C . VAL B 1 26 ? 10.875 -8.484 -11.453 1 93.62 26 VAL B C 1
ATOM 1299 O O . VAL B 1 26 ? 11.336 -9.242 -12.312 1 93.62 26 VAL B O 1
ATOM 1302 N N . ALA B 1 27 ? 9.617 -8.047 -11.477 1 95.62 27 ALA B N 1
ATOM 1303 C CA . ALA B 1 27 ? 8.672 -8.469 -12.508 1 95.62 27 ALA B CA 1
ATOM 1304 C C . ALA B 1 27 ? 9.133 -8.031 -13.891 1 95.62 27 ALA B C 1
ATOM 1306 O O . ALA B 1 27 ? 9 -8.781 -14.867 1 95.62 27 ALA B O 1
ATOM 1307 N N . ALA B 1 28 ? 9.75 -6.855 -13.992 1 95 28 ALA B N 1
ATOM 1308 C CA . ALA B 1 28 ? 10.188 -6.297 -15.266 1 95 28 ALA B CA 1
ATOM 1309 C C . ALA B 1 28 ? 11.305 -7.137 -15.875 1 95 28 ALA B C 1
ATOM 1311 O O . ALA B 1 28 ? 11.406 -7.258 -17.094 1 95 28 ALA B O 1
ATOM 1312 N N . ARG B 1 29 ? 12.117 -7.668 -15.07 1 93.75 29 ARG B N 1
ATOM 1313 C CA . ARG B 1 29 ? 13.211 -8.508 -15.547 1 93.75 29 ARG B CA 1
ATOM 1314 C C . ARG B 1 29 ? 12.672 -9.727 -16.297 1 93.75 29 ARG B C 1
ATOM 1316 O O . ARG B 1 29 ? 13.359 -10.281 -17.156 1 93.75 29 ARG B O 1
ATOM 1323 N N . GLU B 1 30 ? 11.43 -10.102 -16 1 94.19 30 GLU B N 1
ATOM 1324 C CA . GLU B 1 30 ? 10.789 -11.227 -16.688 1 94.19 30 GLU B CA 1
ATOM 1325 C C . GLU B 1 30 ? 9.766 -10.742 -17.703 1 94.19 30 GLU B C 1
ATOM 1327 O O . GLU B 1 30 ? 8.953 -11.531 -18.188 1 94.19 30 GLU B O 1
ATOM 1332 N N . GLY B 1 31 ? 9.727 -9.391 -17.906 1 95.12 31 GLY B N 1
ATOM 1333 C CA . GLY B 1 31 ? 8.852 -8.836 -18.938 1 95.12 31 GLY B CA 1
ATOM 1334 C C . GLY B 1 31 ? 7.414 -8.68 -18.469 1 95.12 31 GLY B C 1
ATOM 1335 O O . GLY B 1 31 ? 6.484 -8.727 -19.281 1 95.12 31 GLY B O 1
ATOM 1336 N N . HIS B 1 32 ? 7.18 -8.625 -17.172 1 96.25 32 HIS B N 1
ATOM 1337 C CA . HIS B 1 32 ? 5.84 -8.5 -16.609 1 96.25 32 HIS B CA 1
ATOM 1338 C C . HIS B 1 32 ? 5.738 -7.273 -15.703 1 96.25 32 HIS B C 1
ATOM 1340 O O . HIS B 1 32 ? 6.734 -6.594 -15.453 1 96.25 32 HIS B O 1
ATOM 1346 N N . THR B 1 33 ? 4.586 -6.957 -15.305 1 95.12 33 THR B N 1
ATOM 1347 C CA . THR B 1 33 ? 4.359 -5.879 -14.352 1 95.12 33 THR B CA 1
ATOM 1348 C C . THR B 1 33 ? 4.16 -6.438 -12.945 1 95.12 33 THR B C 1
ATOM 1350 O O . THR B 1 33 ? 3.848 -7.617 -12.773 1 95.12 33 THR B O 1
ATOM 1353 N N . GLN B 1 34 ? 4.34 -5.594 -11.945 1 94.5 34 GLN B N 1
ATOM 1354 C CA . GLN B 1 34 ? 4.07 -5.973 -10.562 1 94.5 34 GLN B CA 1
ATOM 1355 C C . GLN B 1 34 ? 2.605 -6.363 -10.375 1 94.5 34 GLN B C 1
ATOM 1357 O O . GLN B 1 34 ? 2.299 -7.297 -9.633 1 94.5 34 GLN B O 1
ATOM 1362 N N . ALA B 1 35 ? 1.724 -5.684 -11.078 1 95.19 35 ALA B N 1
ATOM 1363 C CA . ALA B 1 35 ? 0.297 -5.984 -10.977 1 95.19 35 ALA B CA 1
ATOM 1364 C C . ALA B 1 35 ? -0.004 -7.391 -11.484 1 95.19 35 ALA B C 1
ATOM 1366 O O . ALA B 1 35 ? -0.782 -8.125 -10.875 1 95.19 35 ALA B O 1
ATOM 1367 N N . ARG B 1 36 ? 0.599 -7.738 -12.602 1 95.94 36 ARG B N 1
ATOM 1368 C CA . ARG B 1 36 ? 0.449 -9.086 -13.133 1 95.94 36 ARG B CA 1
ATOM 1369 C C . ARG B 1 36 ? 0.978 -10.125 -12.148 1 95.94 36 ARG B C 1
ATOM 1371 O O . ARG B 1 36 ? 0.319 -11.133 -11.891 1 95.94 36 ARG B O 1
ATOM 1378 N N . TRP B 1 37 ? 2.143 -9.828 -11.578 1 95.75 37 TRP B N 1
ATOM 1379 C CA . TRP B 1 37 ? 2.744 -10.734 -10.617 1 95.75 37 TRP B CA 1
ATOM 1380 C C . TRP B 1 37 ? 1.842 -10.914 -9.398 1 95.75 37 TRP B C 1
ATOM 1382 O O . TRP B 1 37 ? 1.583 -12.039 -8.961 1 95.75 37 TRP B O 1
ATOM 1392 N N . GLN B 1 38 ? 1.373 -9.867 -8.891 1 95 38 GLN B N 1
ATOM 1393 C CA . GLN B 1 38 ? 0.515 -9.906 -7.711 1 95 38 GLN B CA 1
ATOM 1394 C C . GLN B 1 38 ? -0.747 -10.727 -7.977 1 95 38 GLN B C 1
ATOM 1396 O O . GLN B 1 38 ? -1.146 -11.547 -7.148 1 95 38 GLN B O 1
ATOM 1401 N N . LEU B 1 39 ? -1.349 -10.516 -9.062 1 96.25 39 LEU B N 1
ATOM 1402 C CA . LEU B 1 39 ? -2.592 -11.227 -9.352 1 96.25 39 LEU B CA 1
ATOM 1403 C C . LEU B 1 39 ? -2.332 -12.711 -9.578 1 96.25 39 LEU B C 1
ATOM 1405 O O . LEU B 1 39 ? -3.076 -13.555 -9.07 1 96.25 39 LEU B O 1
ATOM 1409 N N . LEU B 1 40 ? -1.268 -13.016 -10.305 1 96.5 40 LEU B N 1
ATOM 1410 C CA . LEU B 1 40 ? -0.879 -14.414 -10.461 1 96.5 40 LEU B CA 1
ATOM 1411 C C . LEU B 1 40 ? -0.667 -15.07 -9.094 1 96.5 40 LEU B C 1
ATOM 1413 O O . LEU B 1 40 ? -1.093 -16.203 -8.875 1 96.5 40 LEU B O 1
ATOM 1417 N N . SER B 1 41 ? -0.059 -14.359 -8.25 1 94.25 41 SER B N 1
ATOM 1418 C CA . SER B 1 41 ? 0.286 -14.891 -6.938 1 94.25 41 SER B CA 1
ATOM 1419 C C . SER B 1 41 ? -0.964 -15.172 -6.109 1 94.25 41 SER B C 1
ATOM 1421 O O . SER B 1 41 ? -1.088 -16.25 -5.52 1 94.25 41 SER B O 1
ATOM 1423 N N . VAL B 1 42 ? -1.883 -14.266 -6.094 1 92.62 42 VAL B N 1
ATOM 1424 C CA . VAL B 1 42 ? -3.029 -14.414 -5.203 1 92.62 42 VAL B CA 1
ATOM 1425 C C . VAL B 1 42 ? -3.951 -15.508 -5.73 1 92.62 42 VAL B C 1
ATOM 1427 O O . VAL B 1 42 ? -4.633 -16.188 -4.953 1 92.62 42 VAL B O 1
ATOM 1430 N N . VAL B 1 43 ? -3.92 -15.773 -6.984 1 94.69 43 VAL B N 1
ATOM 1431 C CA . VAL B 1 43 ? -4.824 -16.766 -7.551 1 94.69 43 VAL B CA 1
ATOM 1432 C C . VAL B 1 43 ? -4.133 -18.125 -7.605 1 94.69 43 VAL B C 1
ATOM 1434 O O . VAL B 1 43 ? -4.766 -19.141 -7.914 1 94.69 43 VAL B O 1
ATOM 1437 N N . SER B 1 44 ? -2.885 -18.141 -7.352 1 92.38 44 SER B N 1
ATOM 1438 C CA . SER B 1 44 ? -2.107 -19.359 -7.477 1 92.38 44 SER B CA 1
ATOM 1439 C C . SER B 1 44 ? -2.523 -20.391 -6.426 1 92.38 44 SER B C 1
ATOM 1441 O O . SER B 1 44 ? -2.457 -21.594 -6.668 1 92.38 44 SER B O 1
ATOM 1443 N N . ASP B 1 45 ? -2.877 -19.984 -5.238 1 83.88 45 ASP B N 1
ATOM 1444 C CA . ASP B 1 45 ? -3.238 -20.906 -4.18 1 83.88 45 ASP B CA 1
ATOM 1445 C C . ASP B 1 45 ? -4.652 -21.453 -4.379 1 83.88 45 ASP B C 1
ATOM 1447 O O . ASP B 1 45 ? -4.914 -22.625 -4.133 1 83.88 45 ASP B O 1
ATOM 1451 N N . ARG B 1 46 ? -5.523 -20.547 -4.75 1 90.31 46 ARG B N 1
ATOM 1452 C CA . ARG B 1 46 ? -6.902 -20.953 -5.023 1 90.31 46 ARG B CA 1
ATOM 1453 C C . ARG B 1 46 ? -7.535 -20.031 -6.059 1 90.31 46 ARG B C 1
ATOM 1455 O O . ARG B 1 46 ? -7.184 -18.844 -6.148 1 90.31 46 ARG B O 1
ATOM 1462 N N . ALA B 1 47 ? -8.469 -20.609 -6.793 1 93.94 47 ALA B N 1
ATOM 1463 C CA . ALA B 1 47 ? -9.227 -19.828 -7.754 1 93.94 47 ALA B CA 1
ATOM 1464 C C . ALA B 1 47 ? -10.023 -18.734 -7.051 1 93.94 47 ALA B C 1
ATOM 1466 O O . ALA B 1 47 ? -10.602 -18.953 -5.984 1 93.94 47 ALA B O 1
ATOM 1467 N N . LEU B 1 48 ? -10 -17.547 -7.625 1 95.5 48 LEU B N 1
ATOM 1468 C CA . LEU B 1 48 ? -10.727 -16.422 -7.047 1 95.5 48 LEU B CA 1
ATOM 1469 C C . LEU B 1 48 ? -11.508 -15.672 -8.117 1 95.5 48 LEU B C 1
ATOM 1471 O O . LEU B 1 48 ? -11.094 -15.641 -9.281 1 95.5 48 LEU B O 1
ATOM 1475 N N . THR B 1 49 ? -12.586 -15.094 -7.66 1 96.38 49 THR B N 1
ATOM 1476 C CA . THR B 1 49 ? -13.258 -14.117 -8.516 1 96.38 49 THR B CA 1
ATOM 1477 C C . THR B 1 49 ? -12.508 -12.789 -8.508 1 96.38 49 THR B C 1
ATOM 1479 O O . THR B 1 49 ? -11.664 -12.547 -7.641 1 96.38 49 THR B O 1
ATOM 1482 N N . VAL B 1 50 ? -12.828 -11.977 -9.492 1 95.81 50 VAL B N 1
ATOM 1483 C CA . VAL B 1 50 ? -12.203 -10.656 -9.594 1 95.81 50 VAL B CA 1
ATOM 1484 C C . VAL B 1 50 ? -12.469 -9.867 -8.32 1 95.81 50 VAL B C 1
ATOM 1486 O O . VAL B 1 50 ? -11.539 -9.289 -7.738 1 95.81 50 VAL B O 1
ATOM 1489 N N . PRO B 1 51 ? -13.664 -9.938 -7.684 1 94.25 51 PRO B N 1
ATOM 1490 C CA . PRO B 1 51 ? -13.906 -9.211 -6.434 1 94.25 51 PRO B CA 1
ATOM 1491 C C . PRO B 1 51 ? -13.102 -9.773 -5.262 1 94.25 51 PRO B C 1
ATOM 1493 O O . PRO B 1 51 ? -12.578 -9.016 -4.445 1 94.25 51 PRO B O 1
ATOM 1496 N N . GLN B 1 52 ? -12.945 -11.031 -5.199 1 93.06 52 GLN B N 1
ATOM 1497 C CA . GLN B 1 52 ? -12.164 -11.664 -4.141 1 93.06 52 GLN B CA 1
ATOM 1498 C C . GLN B 1 52 ? -10.688 -11.297 -4.25 1 93.06 52 GLN B C 1
ATOM 1500 O O . GLN B 1 52 ? -10.039 -11 -3.242 1 93.06 52 GLN B O 1
ATOM 1505 N N . ALA B 1 53 ? -10.203 -11.289 -5.473 1 94.94 53 ALA B N 1
ATOM 1506 C CA . ALA B 1 53 ? -8.805 -10.922 -5.707 1 94.94 53 ALA B CA 1
ATOM 1507 C C . ALA B 1 53 ? -8.562 -9.453 -5.359 1 94.94 53 ALA B C 1
ATOM 1509 O O . ALA B 1 53 ? -7.535 -9.117 -4.762 1 94.94 53 ALA B O 1
ATOM 1510 N N . ALA B 1 54 ? -9.492 -8.625 -5.727 1 94.12 54 ALA B N 1
ATOM 1511 C CA . ALA B 1 54 ? -9.383 -7.203 -5.426 1 94.12 54 ALA B CA 1
ATOM 1512 C C . ALA B 1 54 ? -9.312 -6.961 -3.92 1 94.12 54 ALA B C 1
ATOM 1514 O O . ALA B 1 54 ? -8.484 -6.18 -3.451 1 94.12 54 ALA B O 1
ATOM 1515 N N . ARG B 1 55 ? -10.086 -7.719 -3.139 1 87.75 55 ARG B N 1
ATOM 1516 C CA . ARG B 1 55 ? -10.086 -7.609 -1.683 1 87.75 55 ARG B CA 1
ATOM 1517 C C . ARG B 1 55 ? -8.758 -8.07 -1.1 1 87.75 55 ARG B C 1
ATOM 1519 O O . ARG B 1 55 ? -8.203 -7.406 -0.219 1 87.75 55 ARG B O 1
ATOM 1526 N N . ARG B 1 56 ? -8.281 -9.102 -1.635 1 87.25 56 ARG B N 1
ATOM 1527 C CA . ARG B 1 56 ? -7.027 -9.648 -1.136 1 87.25 56 ARG B CA 1
ATOM 1528 C C . ARG B 1 56 ? -5.863 -8.711 -1.436 1 87.25 56 ARG B C 1
ATOM 1530 O O . ARG B 1 56 ? -4.949 -8.57 -0.621 1 87.25 56 ARG B O 1
ATOM 1537 N N . LEU B 1 57 ? -5.902 -8.039 -2.564 1 88.75 57 LEU B N 1
ATOM 1538 C CA . LEU B 1 57 ? -4.812 -7.172 -3.01 1 88.75 57 LEU B CA 1
ATOM 1539 C C . LEU B 1 57 ? -4.984 -5.758 -2.465 1 88.75 57 LEU B C 1
ATOM 1541 O O . LEU B 1 57 ? -4.047 -4.957 -2.51 1 88.75 57 LEU B O 1
ATOM 1545 N N . GLY B 1 58 ? -6.188 -5.508 -1.968 1 84.56 58 GLY B N 1
ATOM 1546 C CA . GLY B 1 58 ? -6.461 -4.164 -1.479 1 84.56 58 GLY B CA 1
ATOM 1547 C C . GLY B 1 58 ? -6.535 -3.131 -2.586 1 84.56 58 GLY B C 1
ATOM 1548 O O . GLY B 1 58 ? -6.09 -1.995 -2.41 1 84.56 58 GLY B O 1
ATOM 1549 N N . VAL B 1 59 ? -6.969 -3.533 -3.773 1 88.94 59 VAL B N 1
ATOM 1550 C CA . VAL B 1 59 ? -7.086 -2.621 -4.906 1 88.94 59 VAL B CA 1
ATOM 1551 C C . VAL B 1 59 ? -8.5 -2.672 -5.469 1 88.94 59 VAL B C 1
ATOM 1553 O O . VAL B 1 59 ? -9.336 -3.453 -5.004 1 88.94 59 VAL B O 1
ATOM 1556 N N . THR B 1 60 ? -8.812 -1.792 -6.371 1 90.75 60 THR B N 1
ATOM 1557 C CA . THR B 1 60 ? -10.164 -1.674 -6.902 1 90.75 60 THR B CA 1
ATOM 1558 C C . THR B 1 60 ? -10.5 -2.855 -7.812 1 90.75 60 THR B C 1
ATOM 1560 O O . THR B 1 60 ? -9.609 -3.414 -8.461 1 90.75 60 THR B O 1
ATOM 1563 N N . ARG B 1 61 ? -11.766 -3.195 -7.918 1 94.38 61 ARG B N 1
ATOM 1564 C CA . ARG B 1 61 ? -12.25 -4.25 -8.797 1 94.38 61 ARG B CA 1
ATOM 1565 C C . ARG B 1 61 ? -11.914 -3.947 -10.258 1 94.38 61 ARG B C 1
ATOM 1567 O O . ARG B 1 61 ? -11.516 -4.84 -11.008 1 94.38 61 ARG B O 1
ATOM 1574 N N . GLN B 1 62 ? -12.062 -2.719 -10.57 1 95.62 62 GLN B N 1
ATOM 1575 C CA . GLN B 1 62 ? -11.789 -2.307 -11.945 1 95.62 62 GLN B CA 1
ATOM 1576 C C . GLN B 1 62 ? -10.32 -2.555 -12.305 1 95.62 62 GLN B C 1
ATOM 1578 O O . GLN B 1 62 ? -10.023 -3.008 -13.414 1 95.62 62 GLN B O 1
ATOM 1583 N N . GLY B 1 63 ? -9.398 -2.266 -11.375 1 95.5 63 GLY B N 1
ATOM 1584 C CA . GLY B 1 63 ? -7.98 -2.508 -11.594 1 95.5 63 GLY B CA 1
ATOM 1585 C C . GLY B 1 63 ? -7.645 -3.979 -11.766 1 95.5 63 GLY B C 1
ATOM 1586 O O . GLY B 1 63 ? -6.875 -4.344 -12.656 1 95.5 63 GLY B O 1
ATOM 1587 N N . VAL B 1 64 ? -8.273 -4.781 -10.945 1 96.44 64 VAL B N 1
ATOM 1588 C CA . VAL B 1 64 ? -8.031 -6.219 -11.023 1 96.44 64 VAL B CA 1
ATOM 1589 C C . VAL B 1 64 ? -8.633 -6.773 -12.312 1 96.44 64 VAL B C 1
ATOM 1591 O O . VAL B 1 64 ? -8.047 -7.645 -12.953 1 96.44 64 VAL B O 1
ATOM 1594 N N . GLN B 1 65 ? -9.805 -6.258 -12.68 1 97.62 65 GLN B N 1
ATOM 1595 C CA . GLN B 1 65 ? -10.453 -6.723 -13.898 1 97.62 65 GLN B CA 1
ATOM 1596 C C . GLN B 1 65 ? -9.57 -6.484 -15.117 1 97.62 65 GLN B C 1
ATOM 1598 O O . GLN B 1 65 ? -9.453 -7.352 -15.984 1 97.62 65 GLN B O 1
ATOM 1603 N N . ARG B 1 66 ? -9.023 -5.398 -15.18 1 97.88 66 ARG B N 1
ATOM 1604 C CA . ARG B 1 66 ? -8.141 -5.059 -16.297 1 97.88 66 ARG B CA 1
ATOM 1605 C C . ARG B 1 66 ? -6.949 -6.012 -16.359 1 97.88 66 ARG B C 1
ATOM 1607 O O . ARG B 1 66 ? -6.617 -6.52 -17.438 1 97.88 66 ARG B O 1
ATOM 1614 N N . VAL B 1 67 ? -6.324 -6.238 -15.25 1 98.06 67 VAL B N 1
ATOM 1615 C CA . VAL B 1 67 ? -5.172 -7.133 -15.203 1 98.06 67 VAL B CA 1
ATOM 1616 C C . VAL B 1 67 ? -5.609 -8.555 -15.547 1 98.06 67 VAL B C 1
ATOM 1618 O O . VAL B 1 67 ? -4.898 -9.273 -16.25 1 98.06 67 VAL B O 1
ATOM 1621 N N . ALA B 1 68 ? -6.734 -8.961 -15.016 1 98 68 ALA B N 1
ATOM 1622 C CA . ALA B 1 68 ? -7.277 -10.289 -15.297 1 98 68 ALA B CA 1
ATOM 1623 C C . ALA B 1 68 ? -7.504 -10.477 -16.797 1 98 68 ALA B C 1
ATOM 1625 O O . ALA B 1 68 ? -7.141 -11.508 -17.359 1 98 68 ALA B O 1
ATOM 1626 N N . ASN B 1 69 ? -8.156 -9.5 -17.406 1 98.12 69 ASN B N 1
ATOM 1627 C CA . ASN B 1 69 ? -8.367 -9.555 -18.859 1 98.12 69 ASN B CA 1
ATOM 1628 C C . ASN B 1 69 ? -7.051 -9.711 -19.609 1 98.12 69 ASN B C 1
ATOM 1630 O O . ASN B 1 69 ? -6.953 -10.508 -20.531 1 98.12 69 ASN B O 1
ATOM 1634 N N . ASP B 1 70 ? -6.09 -8.961 -19.203 1 98 70 ASP B N 1
ATOM 1635 C CA . ASP B 1 70 ? -4.773 -9.031 -19.828 1 98 70 ASP B CA 1
ATOM 1636 C C . ASP B 1 70 ? -4.156 -10.414 -19.656 1 98 70 ASP B C 1
ATOM 1638 O O . ASP B 1 70 ? -3.547 -10.945 -20.594 1 98 70 ASP B O 1
ATOM 1642 N N . LEU B 1 71 ? -4.254 -11.031 -18.469 1 97.94 71 LEU B N 1
ATOM 1643 C CA . LEU B 1 71 ? -3.721 -12.367 -18.203 1 97.94 71 LEU B CA 1
ATOM 1644 C C . LEU B 1 71 ? -4.383 -13.406 -19.094 1 97.94 71 LEU B C 1
ATOM 1646 O O . LEU B 1 71 ? -3.715 -14.312 -19.594 1 97.94 71 LEU B O 1
ATOM 1650 N N . VAL B 1 72 ? -5.645 -13.258 -19.266 1 98 72 VAL B N 1
ATOM 1651 C CA . VAL B 1 72 ? -6.398 -14.203 -20.078 1 98 72 VAL B CA 1
ATOM 1652 C C . VAL B 1 72 ? -5.98 -14.07 -21.547 1 98 72 VAL B C 1
ATOM 1654 O O . VAL B 1 72 ? -5.711 -15.07 -22.219 1 98 72 VAL B O 1
ATOM 1657 N N . VAL B 1 73 ? -5.895 -12.852 -22.047 1 97.75 73 VAL B N 1
ATOM 1658 C CA . VAL B 1 73 ? -5.512 -12.586 -23.422 1 97.75 73 VAL B CA 1
ATOM 1659 C C . VAL B 1 73 ? -4.113 -13.133 -23.688 1 97.75 73 VAL B C 1
ATOM 1661 O O . VAL B 1 73 ? -3.844 -13.68 -24.766 1 97.75 73 VAL B O 1
ATOM 1664 N N . CYS B 1 74 ? -3.227 -13.125 -22.672 1 97.12 74 CYS B N 1
ATOM 1665 C CA . CYS B 1 74 ? -1.837 -13.555 -22.828 1 97.12 74 CYS B CA 1
ATOM 1666 C C . CYS B 1 74 ? -1.686 -15.039 -22.531 1 97.12 74 CYS B C 1
ATOM 1668 O O . CYS B 1 74 ? -0.571 -15.562 -22.531 1 97.12 74 CYS B O 1
ATOM 1670 N N . GLY B 1 75 ? -2.814 -15.68 -22.172 1 97.75 75 GLY B N 1
ATOM 1671 C CA . GLY B 1 75 ? -2.805 -17.125 -21.969 1 97.75 75 GLY B CA 1
ATOM 1672 C C . GLY B 1 75 ? -2.227 -17.516 -20.625 1 97.75 75 GLY B C 1
ATOM 1673 O O . GLY B 1 75 ? -1.776 -18.656 -20.438 1 97.75 75 GLY B O 1
ATOM 1674 N N . LEU B 1 76 ? -2.152 -16.656 -19.656 1 98.25 76 LEU B N 1
ATOM 1675 C CA . LEU B 1 76 ? -1.572 -16.922 -18.344 1 98.25 76 LEU B CA 1
ATOM 1676 C C . LEU B 1 76 ? -2.643 -17.359 -17.359 1 98.25 76 LEU B C 1
ATOM 1678 O O . LEU B 1 76 ? -2.33 -17.953 -16.328 1 98.25 76 LEU B O 1
ATOM 1682 N N . ALA B 1 77 ? -3.854 -17.016 -17.672 1 98.38 77 ALA B N 1
ATOM 1683 C CA . ALA B 1 77 ? -5.004 -17.406 -16.859 1 98.38 77 ALA B CA 1
ATOM 1684 C C . ALA B 1 77 ? -6.227 -17.672 -17.734 1 98.38 77 ALA B C 1
ATOM 1686 O O . ALA B 1 77 ? -6.215 -17.391 -18.938 1 98.38 77 ALA B O 1
ATOM 1687 N N . GLU B 1 78 ? -7.215 -18.25 -17.172 1 98.06 78 GLU B N 1
ATOM 1688 C CA . GLU B 1 78 ? -8.5 -18.469 -17.828 1 98.06 78 GLU B CA 1
ATOM 1689 C C . GLU B 1 78 ? -9.656 -18.281 -16.844 1 98.06 78 GLU B C 1
ATOM 1691 O O . GLU B 1 78 ? -9.461 -18.344 -15.633 1 98.06 78 GLU B O 1
ATOM 1696 N N . LEU B 1 79 ? -10.828 -18.016 -17.438 1 96.56 79 LEU B N 1
ATOM 1697 C CA . LEU B 1 79 ? -12.031 -17.891 -16.625 1 96.56 79 LEU B CA 1
ATOM 1698 C C . LEU B 1 79 ? -12.805 -19.219 -16.594 1 96.56 79 LEU B C 1
ATOM 1700 O O . LEU B 1 79 ? -12.945 -19.875 -17.641 1 96.56 79 LEU B O 1
ATOM 1704 N N . ARG B 1 80 ? -13.133 -19.562 -15.383 1 96.19 80 ARG B N 1
ATOM 1705 C CA . ARG B 1 80 ? -13.93 -20.781 -15.227 1 96.19 80 ARG B CA 1
ATOM 1706 C C . ARG B 1 80 ? -15.289 -20.469 -14.617 1 96.19 80 ARG B C 1
ATOM 1708 O O . ARG B 1 80 ? -15.453 -19.453 -13.93 1 96.19 80 ARG B O 1
ATOM 1715 N N . HIS B 1 81 ? -16.188 -21.438 -14.852 1 93.5 81 HIS B N 1
ATOM 1716 C CA . HIS B 1 81 ? -17.547 -21.312 -14.312 1 93.5 81 HIS B CA 1
ATOM 1717 C C . HIS B 1 81 ? -17.516 -21.312 -12.781 1 93.5 81 HIS B C 1
ATOM 1719 O O . HIS B 1 81 ? -16.781 -22.078 -12.164 1 93.5 81 HIS B O 1
ATOM 1725 N N . ASN B 1 82 ? -18.234 -20.391 -12.219 1 91.88 82 ASN B N 1
ATOM 1726 C CA . ASN B 1 82 ? -18.422 -20.297 -10.773 1 91.88 82 ASN B CA 1
ATOM 1727 C C . ASN B 1 82 ? -19.797 -20.797 -10.359 1 91.88 82 ASN B C 1
ATOM 1729 O O . ASN B 1 82 ? -20.812 -20.109 -10.586 1 91.88 82 ASN B O 1
ATOM 1733 N N . PRO B 1 83 ? -19.891 -21.891 -9.789 1 90.62 83 PRO B N 1
ATOM 1734 C CA . PRO B 1 83 ? -21.203 -22.453 -9.438 1 90.62 83 PRO B CA 1
ATOM 1735 C C . PRO B 1 83 ? -21.969 -21.594 -8.438 1 90.62 83 PRO B C 1
ATOM 1737 O O . PRO B 1 83 ? -23.203 -21.625 -8.422 1 90.62 83 PRO B O 1
ATOM 1740 N N . ASP B 1 84 ? -21.297 -20.844 -7.699 1 89.56 84 ASP B N 1
ATOM 1741 C CA . ASP B 1 84 ? -21.922 -20.062 -6.637 1 89.56 84 ASP B CA 1
ATOM 1742 C C . ASP B 1 84 ? -22.438 -18.719 -7.172 1 89.56 84 ASP B C 1
ATOM 1744 O O . ASP B 1 84 ? -23.281 -18.078 -6.547 1 89.56 84 ASP B O 1
ATOM 1748 N N . HIS B 1 85 ? -21.891 -18.266 -8.242 1 88.81 85 HIS B N 1
ATOM 1749 C CA . HIS B 1 85 ? -22.25 -16.984 -8.82 1 88.81 85 HIS B CA 1
ATOM 1750 C C . HIS B 1 85 ? -21.906 -16.922 -10.305 1 88.81 85 HIS B C 1
ATOM 1752 O O . HIS B 1 85 ? -20.797 -16.547 -10.672 1 88.81 85 HIS B O 1
ATOM 1758 N N . ARG B 1 86 ? -22.875 -17.156 -11.172 1 85.31 86 ARG B N 1
ATOM 1759 C CA . ARG B 1 86 ? -22.656 -17.328 -12.609 1 85.31 86 ARG B CA 1
ATOM 1760 C C . ARG B 1 86 ? -22.094 -16.062 -13.234 1 85.31 86 ARG B C 1
ATOM 1762 O O . ARG B 1 86 ? -21.375 -16.125 -14.234 1 85.31 86 ARG B O 1
ATOM 1769 N N . THR B 1 87 ? -22.297 -14.914 -12.609 1 88.12 87 THR B N 1
ATOM 1770 C CA . THR B 1 87 ? -21.859 -13.664 -13.211 1 88.12 87 THR B CA 1
ATOM 1771 C C . THR B 1 87 ? -20.469 -13.273 -12.703 1 88.12 87 THR B C 1
ATOM 1773 O O . THR B 1 87 ? -19.922 -12.25 -13.109 1 88.12 87 THR B O 1
ATOM 1776 N N . SER B 1 88 ? -19.891 -14.016 -11.82 1 92.38 88 SER B N 1
ATOM 1777 C CA . SER B 1 88 ? -18.547 -13.789 -11.281 1 92.38 88 SER B CA 1
ATOM 1778 C C . SER B 1 88 ? -17.656 -15.016 -11.477 1 92.38 88 SER B C 1
ATOM 1780 O O . SER B 1 88 ? -17.422 -15.781 -10.539 1 92.38 88 SER B O 1
ATOM 1782 N N . PRO B 1 89 ? -17.188 -15.133 -12.656 1 95.25 89 PRO B N 1
ATOM 1783 C CA . PRO B 1 89 ? -16.359 -16.312 -12.938 1 95.25 89 PRO B CA 1
ATOM 1784 C C . PRO B 1 89 ? -15.094 -16.359 -12.102 1 95.25 89 PRO B C 1
ATOM 1786 O O . PRO B 1 89 ? -14.68 -15.336 -11.539 1 95.25 89 PRO B O 1
ATOM 1789 N N . LEU B 1 90 ? -14.555 -17.562 -11.992 1 97.31 90 LEU B N 1
ATOM 1790 C CA . LEU B 1 90 ? -13.312 -17.781 -11.258 1 97.31 90 LEU B CA 1
ATOM 1791 C C . LEU B 1 90 ? -12.102 -17.641 -12.172 1 97.31 90 LEU B C 1
ATOM 1793 O O . LEU B 1 90 ? -12.117 -18.141 -13.305 1 97.31 90 LEU B O 1
ATOM 1797 N N . LEU B 1 91 ? -11.148 -16.922 -11.719 1 97.81 91 LEU B N 1
ATOM 1798 C CA . LEU B 1 91 ? -9.867 -16.812 -12.406 1 97.81 91 LEU B CA 1
ATOM 1799 C C . LEU B 1 91 ? -8.906 -17.906 -11.945 1 97.81 91 LEU B C 1
ATOM 1801 O O . LEU B 1 91 ? -8.672 -18.062 -10.75 1 97.81 91 LEU B O 1
ATOM 1805 N N . VAL B 1 92 ? -8.359 -18.688 -12.898 1 97.56 92 VAL B N 1
ATOM 1806 C CA . VAL B 1 92 ? -7.438 -19.766 -12.594 1 97.56 92 VAL B CA 1
ATOM 1807 C C . VAL B 1 92 ? -6.191 -19.656 -13.461 1 97.56 92 VAL B C 1
ATOM 1809 O O . VAL B 1 92 ? -6.266 -19.188 -14.609 1 97.56 92 VAL B O 1
ATOM 1812 N N . LEU B 1 93 ? -5.098 -20.141 -12.883 1 97.69 93 LEU B N 1
ATOM 1813 C CA . LEU B 1 93 ? -3.861 -20.078 -13.656 1 97.69 93 LEU B CA 1
ATOM 1814 C C . LEU B 1 93 ? -3.809 -21.219 -14.68 1 97.69 93 LEU B C 1
ATOM 1816 O O . LEU B 1 93 ? -4.215 -22.344 -14.383 1 97.69 93 LEU B O 1
ATOM 1820 N N . THR B 1 94 ? -3.305 -20.859 -15.875 1 97.88 94 THR B N 1
ATOM 1821 C CA . THR B 1 94 ? -2.902 -21.906 -16.828 1 97.88 94 THR B CA 1
ATOM 1822 C C . THR B 1 94 ? -1.53 -22.469 -16.453 1 97.88 94 THR B C 1
ATOM 1824 O O . THR B 1 94 ? -0.883 -21.984 -15.523 1 97.88 94 THR B O 1
ATOM 1827 N N . GLU B 1 95 ? -1.142 -23.531 -17.188 1 97.25 95 GLU B N 1
ATOM 1828 C CA . GLU B 1 95 ? 0.212 -24.047 -17 1 97.25 95 GLU B CA 1
ATOM 1829 C C . GLU B 1 95 ? 1.256 -22.984 -17.312 1 97.25 95 GLU B C 1
ATOM 1831 O O . GLU B 1 95 ? 2.256 -22.859 -16.594 1 97.25 95 GLU B O 1
ATOM 1836 N N . ASN B 1 96 ? 0.959 -22.219 -18.328 1 97.38 96 ASN B N 1
ATOM 1837 C CA . ASN B 1 96 ? 1.851 -21.109 -18.656 1 97.38 96 ASN B CA 1
ATOM 1838 C C . ASN B 1 96 ? 1.881 -20.062 -17.547 1 97.38 96 ASN B C 1
ATOM 1840 O O . ASN B 1 96 ? 2.943 -19.531 -17.219 1 97.38 96 ASN B O 1
ATOM 1844 N N . GLY B 1 97 ? 0.717 -19.75 -16.984 1 97.75 97 GLY B N 1
ATOM 1845 C CA . GLY B 1 97 ? 0.635 -18.828 -15.867 1 97.75 97 GLY B CA 1
ATOM 1846 C C . GLY B 1 97 ? 1.438 -19.281 -14.664 1 97.75 97 GLY B C 1
ATOM 1847 O O . GLY B 1 97 ? 2.104 -18.469 -14.016 1 97.75 97 GLY B O 1
ATOM 1848 N N . ARG B 1 98 ? 1.454 -20.562 -14.406 1 97 98 ARG B N 1
ATOM 1849 C CA . ARG B 1 98 ? 2.207 -21.125 -13.289 1 97 98 ARG B CA 1
ATOM 1850 C C . ARG B 1 98 ? 3.709 -21.016 -13.531 1 97 98 ARG B C 1
ATOM 1852 O O . ARG B 1 98 ? 4.477 -20.734 -12.609 1 97 98 ARG B O 1
ATOM 1859 N N . ARG B 1 99 ? 4.09 -21.25 -14.758 1 96.88 99 ARG B N 1
ATOM 1860 C CA . ARG B 1 99 ? 5.5 -21.141 -15.117 1 96.88 99 ARG B CA 1
ATOM 1861 C C . ARG B 1 99 ? 6.008 -19.719 -14.961 1 96.88 99 ARG B C 1
ATOM 1863 O O . ARG B 1 99 ? 7.09 -19.484 -14.414 1 96.88 99 ARG B O 1
ATOM 1870 N N . VAL B 1 100 ? 5.191 -18.828 -15.414 1 96.38 100 VAL B N 1
ATOM 1871 C CA . VAL B 1 100 ? 5.559 -17.422 -15.328 1 96.38 100 VAL B CA 1
ATOM 1872 C C . VAL B 1 100 ? 5.652 -17 -13.859 1 96.38 100 VAL B C 1
ATOM 1874 O O . VAL B 1 100 ? 6.609 -16.328 -13.461 1 96.38 100 VAL B O 1
ATOM 1877 N N . LEU B 1 101 ? 4.676 -17.391 -13.0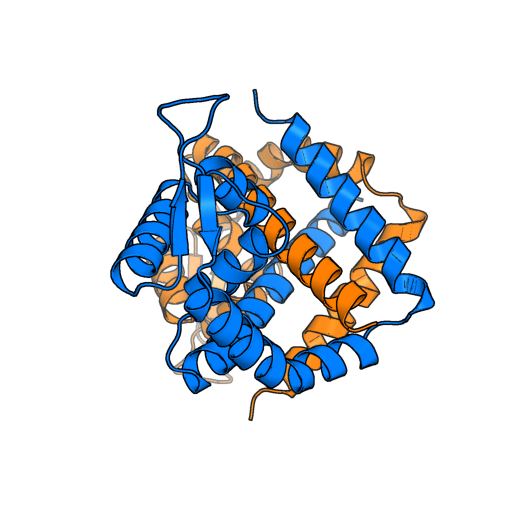62 1 96.25 101 LEU B N 1
ATOM 1878 C CA . LEU B 1 101 ? 4.691 -17.094 -11.633 1 96.25 101 LEU B CA 1
ATOM 1879 C C . LEU B 1 101 ? 5.953 -17.641 -10.977 1 96.25 101 LEU B C 1
ATOM 1881 O O . LEU B 1 101 ? 6.598 -16.938 -10.188 1 96.25 101 LEU B O 1
ATOM 1885 N N . GLN B 1 102 ? 6.297 -18.828 -11.32 1 95.06 102 GLN B N 1
ATOM 1886 C CA . GLN B 1 102 ? 7.484 -19.453 -10.75 1 95.06 102 GLN B CA 1
ATOM 1887 C C . GLN B 1 102 ? 8.75 -18.688 -11.141 1 95.06 102 GLN B C 1
ATOM 1889 O O . GLN B 1 102 ? 9.617 -18.453 -10.305 1 95.06 102 GLN B O 1
ATOM 1894 N N . ALA B 1 103 ? 8.844 -18.297 -12.406 1 95.62 103 ALA B N 1
ATOM 1895 C CA . ALA B 1 103 ? 10.016 -17.562 -12.898 1 95.62 103 ALA B CA 1
ATOM 1896 C C . ALA B 1 103 ? 10.18 -16.234 -12.156 1 95.62 103 ALA B C 1
ATOM 1898 O O . ALA B 1 103 ? 11.273 -15.906 -11.711 1 95.62 103 ALA B O 1
ATOM 1899 N N . ILE B 1 104 ? 9.086 -15.508 -11.977 1 94.75 104 ILE B N 1
ATOM 1900 C CA . ILE B 1 104 ? 9.141 -14.227 -11.297 1 94.75 104 ILE B CA 1
ATOM 1901 C C . ILE B 1 104 ? 9.5 -14.438 -9.828 1 94.75 104 ILE B C 1
ATOM 1903 O O . ILE B 1 104 ? 10.344 -13.727 -9.281 1 94.75 104 ILE B O 1
ATOM 1907 N N . THR B 1 105 ? 8.852 -15.453 -9.234 1 91.88 105 THR B N 1
ATOM 1908 C CA . THR B 1 105 ? 9.062 -15.734 -7.816 1 91.88 105 THR B CA 1
ATOM 1909 C C . THR B 1 105 ? 10.516 -16.125 -7.559 1 91.88 105 THR B C 1
ATOM 1911 O O . THR B 1 105 ? 11.094 -15.758 -6.531 1 91.88 105 THR B O 1
ATOM 1914 N N . GLU B 1 106 ? 11.117 -16.828 -8.453 1 92.56 106 GLU B N 1
ATOM 1915 C CA . GLU B 1 106 ? 12.516 -17.219 -8.328 1 92.56 106 GLU B CA 1
ATOM 1916 C C . GLU B 1 106 ? 13.438 -16.016 -8.359 1 92.56 106 GLU B C 1
ATOM 1918 O O . GLU B 1 106 ? 14.453 -15.977 -7.652 1 92.56 106 GLU B O 1
ATOM 1923 N N . ARG B 1 107 ? 13.086 -15.07 -9.18 1 91.19 107 ARG B N 1
ATOM 1924 C CA . ARG B 1 107 ? 13.883 -13.852 -9.25 1 91.19 107 ARG B CA 1
ATOM 1925 C C . ARG B 1 107 ? 13.742 -13.023 -7.977 1 91.19 107 ARG B C 1
ATOM 1927 O O . ARG B 1 107 ? 14.648 -12.266 -7.621 1 91.19 107 ARG B O 1
ATOM 1934 N N . ALA B 1 108 ? 12.625 -13.25 -7.309 1 91.38 108 ALA B N 1
ATOM 1935 C CA . ALA B 1 108 ? 12.344 -12.453 -6.117 1 91.38 108 ALA B CA 1
ATOM 1936 C C . ALA B 1 108 ? 13.023 -13.047 -4.887 1 91.38 108 ALA B C 1
ATOM 1938 O O . ALA B 1 108 ? 12.953 -12.477 -3.795 1 91.38 108 ALA B O 1
ATOM 1939 N N . ILE B 1 109 ? 13.656 -14.172 -5.027 1 87.75 109 ILE B N 1
ATOM 1940 C CA . ILE B 1 109 ? 14.234 -14.906 -3.906 1 87.75 109 ILE B CA 1
ATOM 1941 C C . ILE B 1 109 ? 15.281 -14.047 -3.209 1 87.75 109 ILE B C 1
ATOM 1943 O O . ILE B 1 109 ? 15.367 -14.031 -1.979 1 87.75 109 ILE B O 1
ATOM 1947 N N . VAL B 1 110 ? 16.031 -13.281 -4 1 85.38 110 VAL B N 1
ATOM 1948 C CA . VAL B 1 110 ? 17.094 -12.445 -3.443 1 85.38 110 VAL B CA 1
ATOM 1949 C C . VAL B 1 110 ? 16.484 -11.383 -2.527 1 85.38 110 VAL B C 1
ATOM 1951 O O . VAL B 1 110 ? 16.938 -11.195 -1.398 1 85.38 110 VAL B O 1
ATOM 1954 N N . VAL B 1 111 ? 15.453 -10.734 -3.02 1 87.19 111 VAL B N 1
ATOM 1955 C CA . VAL B 1 111 ? 14.781 -9.703 -2.232 1 87.19 111 VAL B CA 1
ATOM 1956 C C . VAL B 1 111 ? 14.125 -10.328 -1.008 1 87.19 111 VAL B C 1
ATOM 1958 O O . VAL B 1 111 ? 14.195 -9.781 0.095 1 87.19 111 VAL B O 1
ATOM 1961 N N . ASN B 1 112 ? 13.469 -11.461 -1.189 1 87.38 112 ASN B N 1
ATOM 1962 C CA . ASN B 1 112 ? 12.805 -12.156 -0.089 1 87.38 112 ASN B CA 1
ATOM 1963 C C . ASN B 1 112 ? 13.805 -12.562 0.994 1 87.38 112 ASN B C 1
ATOM 1965 O O . ASN B 1 112 ? 13.508 -12.461 2.186 1 87.38 112 ASN B O 1
ATOM 1969 N N . ASN B 1 113 ? 14.93 -13.008 0.547 1 87.5 113 ASN B N 1
ATOM 1970 C CA . ASN B 1 113 ? 15.969 -13.383 1.504 1 87.5 113 ASN B CA 1
ATOM 1971 C C . ASN B 1 113 ? 16.453 -12.18 2.297 1 87.5 113 ASN B C 1
ATOM 1973 O O . ASN B 1 113 ? 16.703 -12.273 3.502 1 87.5 113 ASN B O 1
ATOM 1977 N N . ARG B 1 114 ? 16.578 -11.086 1.619 1 89.75 114 ARG B N 1
ATOM 1978 C CA . ARG B 1 114 ? 16.984 -9.852 2.285 1 89.75 114 ARG B CA 1
ATOM 1979 C C . ARG B 1 114 ? 15.969 -9.438 3.344 1 89.75 114 ARG B C 1
ATOM 1981 O O . ARG B 1 114 ? 16.344 -9.055 4.453 1 89.75 114 ARG B O 1
ATOM 1988 N N . LEU B 1 115 ? 14.719 -9.602 3.012 1 92.44 115 LEU B N 1
ATOM 1989 C CA . LEU B 1 115 ? 13.648 -9.273 3.943 1 92.44 115 LEU B CA 1
ATOM 1990 C C . LEU B 1 115 ? 13.625 -10.25 5.113 1 92.44 115 LEU B C 1
ATOM 1992 O O . LEU B 1 115 ? 13.445 -9.836 6.266 1 92.44 115 LEU B O 1
ATOM 1996 N N . ALA B 1 116 ? 13.805 -11.5 4.809 1 90.12 116 ALA B N 1
ATOM 1997 C CA . ALA B 1 116 ? 13.836 -12.523 5.848 1 90.12 116 ALA B CA 1
ATOM 1998 C C . ALA B 1 116 ? 14.969 -12.281 6.836 1 90.12 116 ALA B C 1
ATOM 2000 O O . ALA B 1 116 ? 14.805 -12.461 8.047 1 90.12 116 ALA B O 1
ATOM 2001 N N . ASP B 1 117 ? 16.078 -11.844 6.285 1 90.62 117 ASP B N 1
ATOM 2002 C CA . ASP B 1 117 ? 17.25 -11.578 7.121 1 90.62 117 ASP B CA 1
ATOM 2003 C C . ASP B 1 117 ? 17.031 -10.352 8.008 1 90.62 117 ASP B C 1
ATOM 2005 O O . ASP B 1 117 ? 17.625 -10.242 9.078 1 90.62 117 ASP B O 1
ATOM 2009 N N . ALA B 1 118 ? 16.203 -9.5 7.586 1 91.56 118 ALA B N 1
ATOM 2010 C CA . ALA B 1 118 ? 15.984 -8.234 8.289 1 91.56 118 ALA B CA 1
ATOM 2011 C C . ALA B 1 118 ? 15 -8.414 9.445 1 91.56 118 ALA B C 1
ATOM 2013 O O . ALA B 1 118 ? 15.039 -7.66 10.422 1 91.56 118 ALA B O 1
ATOM 2014 N N . VAL B 1 119 ? 14.164 -9.391 9.32 1 89.38 119 VAL B N 1
ATOM 2015 C CA . VAL B 1 119 ? 13.094 -9.523 10.305 1 89.38 119 VAL B CA 1
ATOM 2016 C C . VAL B 1 119 ? 13.477 -10.594 11.328 1 89.38 119 VAL B C 1
ATOM 2018 O O . VAL B 1 119 ? 13.914 -11.688 10.969 1 89.38 119 VAL B O 1
ATOM 2021 N N . ASP B 1 120 ? 13.297 -10.25 12.57 1 87.69 120 ASP B N 1
ATOM 2022 C CA . ASP B 1 120 ? 13.484 -11.219 13.648 1 87.69 120 ASP B CA 1
ATOM 2023 C C . ASP B 1 120 ? 12.445 -12.336 13.57 1 87.69 120 ASP B C 1
ATOM 2025 O O . ASP B 1 120 ? 11.25 -12.086 13.695 1 87.69 120 ASP B O 1
ATOM 2029 N N . PRO B 1 121 ? 12.922 -13.586 13.391 1 86.88 121 PRO B N 1
ATOM 2030 C CA . PRO B 1 121 ? 11.984 -14.703 13.281 1 86.88 121 PRO B CA 1
ATOM 2031 C C . PRO B 1 121 ? 11.031 -14.789 14.477 1 86.88 121 PRO B C 1
ATOM 2033 O O . PRO B 1 121 ? 9.875 -15.188 14.312 1 86.88 121 PRO 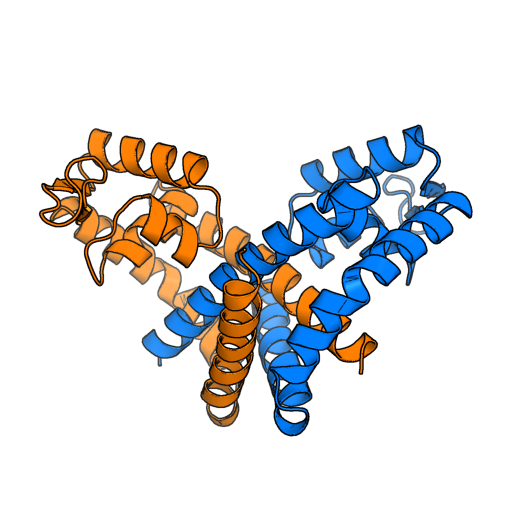B O 1
ATOM 2036 N N . ALA B 1 122 ? 11.484 -14.336 15.609 1 87.88 122 ALA B N 1
ATOM 2037 C CA . ALA B 1 122 ? 10.68 -14.43 16.828 1 87.88 122 ALA B CA 1
ATOM 2038 C C . ALA B 1 122 ? 9.539 -13.414 16.797 1 87.88 122 ALA B C 1
ATOM 2040 O O . ALA B 1 122 ? 8.523 -13.594 17.469 1 87.88 122 ALA B O 1
ATOM 2041 N N . ALA B 1 123 ? 9.711 -12.359 15.945 1 91.31 123 ALA B N 1
ATOM 2042 C CA . ALA B 1 123 ? 8.719 -11.281 15.914 1 91.31 123 ALA B CA 1
ATOM 2043 C C . ALA B 1 123 ? 7.781 -11.445 14.719 1 91.31 123 ALA B C 1
ATOM 2045 O O . ALA B 1 123 ? 6.758 -10.758 14.633 1 91.31 123 ALA B O 1
ATOM 2046 N N . LEU B 1 124 ? 8.125 -12.359 13.852 1 91.69 124 LEU B N 1
ATOM 2047 C CA . LEU B 1 124 ? 7.426 -12.477 12.578 1 91.69 124 LEU B CA 1
ATOM 2048 C C . LEU B 1 124 ? 5.953 -12.812 12.797 1 91.69 124 LEU B C 1
ATOM 2050 O O . LEU B 1 124 ? 5.074 -12.141 12.242 1 91.69 124 LEU B O 1
ATOM 2054 N N . GLN B 1 125 ? 5.73 -13.812 13.586 1 91.25 125 GLN B N 1
ATOM 2055 C CA . GLN B 1 125 ? 4.352 -14.234 13.797 1 91.25 125 GLN B CA 1
ATOM 2056 C C . GLN B 1 125 ? 3.541 -13.148 14.492 1 91.25 125 GLN B C 1
ATOM 2058 O O . GLN B 1 125 ? 2.391 -12.891 14.133 1 91.25 125 GLN B O 1
ATOM 2063 N N . ALA B 1 126 ? 4.137 -12.539 15.469 1 92.06 126 ALA B N 1
ATOM 2064 C CA . ALA B 1 126 ? 3.457 -11.453 16.172 1 92.06 126 ALA B CA 1
ATOM 2065 C C . ALA B 1 126 ? 3.16 -10.289 15.227 1 92.06 126 ALA B C 1
ATOM 2067 O O . ALA B 1 126 ? 2.109 -9.656 15.328 1 92.06 126 ALA B O 1
ATOM 2068 N N . THR B 1 127 ? 4.082 -10.016 14.312 1 95.06 127 THR B N 1
ATOM 2069 C CA . THR B 1 127 ? 3.896 -8.961 13.32 1 95.06 127 THR B CA 1
ATOM 2070 C C . THR B 1 127 ? 2.721 -9.289 12.398 1 95.06 127 THR B C 1
ATOM 2072 O O . THR B 1 127 ? 1.83 -8.461 12.203 1 95.06 127 THR B O 1
ATOM 2075 N N . ARG B 1 128 ? 2.656 -10.484 11.945 1 95.56 128 ARG B N 1
ATOM 2076 C CA . ARG B 1 128 ? 1.563 -10.883 11.062 1 95.56 128 ARG B CA 1
ATOM 2077 C C . ARG B 1 128 ? 0.227 -10.844 11.797 1 95.56 128 ARG B C 1
ATOM 2079 O O . ARG B 1 128 ? -0.779 -10.398 11.242 1 95.56 128 ARG B O 1
ATOM 2086 N N . ASP B 1 129 ? 0.241 -11.312 13.039 1 94.88 129 ASP B N 1
ATOM 2087 C CA . ASP B 1 129 ? -0.987 -11.305 13.828 1 94.88 129 ASP B CA 1
ATOM 2088 C C . ASP B 1 129 ? -1.523 -9.883 14 1 94.88 129 ASP B C 1
ATOM 2090 O O . ASP B 1 129 ? -2.729 -9.648 13.875 1 94.88 129 ASP B O 1
ATOM 2094 N N . SER B 1 130 ? -0.651 -8.984 14.289 1 95.88 130 SER B N 1
ATOM 2095 C CA . SER B 1 130 ? -1.052 -7.59 14.453 1 95.88 130 SER B CA 1
ATOM 2096 C C . SER B 1 130 ? -1.666 -7.035 13.172 1 95.88 130 SER B C 1
ATOM 2098 O O . SER B 1 130 ? -2.725 -6.406 13.203 1 95.88 130 SER B O 1
ATOM 2100 N N . LEU B 1 131 ? -1.015 -7.277 12.016 1 96.69 131 LEU B N 1
ATOM 2101 C CA . LEU B 1 131 ? -1.518 -6.793 10.734 1 96.69 131 LEU B CA 1
ATOM 2102 C C . LEU B 1 131 ? -2.865 -7.426 10.406 1 96.69 131 LEU B C 1
ATOM 2104 O O . LEU B 1 131 ? -3.785 -6.742 9.953 1 96.69 131 LEU B O 1
ATOM 2108 N N . ARG B 1 132 ? -3.021 -8.688 10.664 1 95.38 132 ARG B N 1
ATOM 2109 C CA . ARG B 1 132 ? -4.258 -9.398 10.367 1 95.38 132 ARG B CA 1
ATOM 2110 C C . ARG B 1 132 ? -5.406 -8.891 11.234 1 95.38 132 ARG B C 1
ATOM 2112 O O . ARG B 1 132 ? -6.547 -8.805 10.781 1 95.38 132 ARG B O 1
ATOM 2119 N N . ARG B 1 133 ? -5.105 -8.617 12.469 1 95.88 133 ARG B N 1
ATOM 2120 C CA . ARG B 1 133 ? -6.137 -8.047 13.336 1 95.88 133 ARG B CA 1
ATOM 2121 C C . ARG B 1 133 ? -6.609 -6.695 12.812 1 95.88 133 ARG B C 1
ATOM 2123 O O . ARG B 1 133 ? -7.801 -6.387 12.867 1 95.88 133 ARG B O 1
ATOM 2130 N N . MET B 1 134 ? -5.688 -5.879 12.297 1 95.5 134 MET B N 1
ATOM 2131 C CA . MET B 1 134 ? -6.059 -4.598 11.703 1 95.5 134 MET B CA 1
ATOM 2132 C C . MET B 1 134 ? -6.902 -4.801 10.453 1 95.5 134 MET B C 1
ATOM 2134 O O . MET B 1 134 ? -7.875 -4.078 10.227 1 95.5 134 MET B O 1
ATOM 2138 N N . ILE B 1 135 ? -6.531 -5.773 9.664 1 94.44 135 ILE B N 1
ATOM 2139 C CA . ILE B 1 135 ? -7.254 -6.105 8.445 1 94.44 135 ILE B CA 1
ATOM 2140 C C . ILE B 1 135 ? -8.695 -6.484 8.781 1 94.44 135 ILE B C 1
ATOM 2142 O O . ILE B 1 135 ? -9.641 -5.961 8.188 1 94.44 135 ILE B O 1
ATOM 2146 N N . VAL B 1 136 ? -8.852 -7.289 9.797 1 93.88 136 VAL B N 1
ATOM 2147 C CA . VAL B 1 136 ? -10.18 -7.734 10.211 1 93.88 136 VAL B CA 1
ATOM 2148 C C . VAL B 1 136 ? -10.992 -6.543 10.719 1 93.88 136 VAL B C 1
ATOM 2150 O O . VAL B 1 136 ? -12.172 -6.398 10.391 1 93.88 136 VAL B O 1
ATOM 2153 N N . ALA B 1 137 ? -10.359 -5.703 11.484 1 93.44 137 ALA B N 1
ATOM 2154 C CA . ALA B 1 137 ?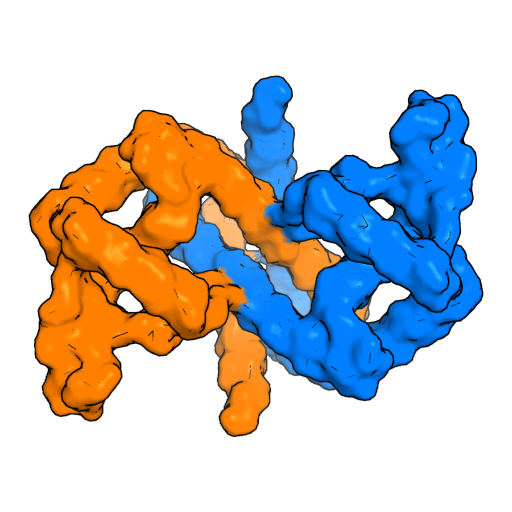 -11.031 -4.531 12.031 1 93.44 137 ALA B CA 1
ATOM 2155 C C . ALA B 1 137 ? -11.547 -3.621 10.914 1 93.44 137 ALA B C 1
ATOM 2157 O O . ALA B 1 137 ? -12.633 -3.059 11.023 1 93.44 137 ALA B O 1
ATOM 2158 N N . LEU B 1 138 ? -10.789 -3.459 9.836 1 92.12 138 LEU B N 1
ATOM 2159 C CA . LEU B 1 138 ? -11.156 -2.568 8.742 1 92.12 138 LEU B CA 1
ATOM 2160 C C . LEU B 1 138 ? -12.242 -3.201 7.871 1 92.12 138 LEU B C 1
ATOM 2162 O O . LEU B 1 138 ? -13.062 -2.496 7.281 1 92.12 138 LEU B O 1
ATOM 2166 N N . LYS B 1 139 ? -12.219 -4.496 7.773 1 88.06 139 LYS B N 1
ATOM 2167 C CA . LYS B 1 139 ? -13.234 -5.203 6.992 1 88.06 139 LYS B CA 1
ATOM 2168 C C . LYS B 1 139 ? -14.586 -5.188 7.695 1 88.06 139 LYS B C 1
ATOM 2170 O O . LYS B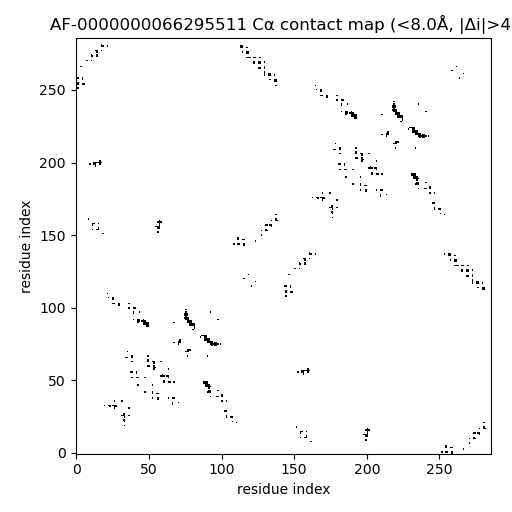 1 139 ? -15.633 -5.25 7.043 1 88.06 139 LYS B O 1
ATOM 2175 N N . ALA B 1 140 ? -14.5 -5.195 8.906 1 79.69 140 ALA B N 1
ATOM 2176 C CA . ALA B 1 140 ? -15.734 -5.16 9.688 1 79.69 140 ALA B CA 1
ATOM 2177 C C . ALA B 1 140 ? -16.438 -3.809 9.547 1 79.69 140 ALA B C 1
ATOM 2179 O O . ALA B 1 140 ? -17.625 -3.689 9.812 1 79.69 140 ALA B O 1
ATOM 2180 N N . GLU B 1 141 ? -15.672 -2.734 9.195 1 65.31 141 GLU B N 1
ATOM 2181 C CA . GLU B 1 141 ? -16.25 -1.403 9.008 1 65.31 141 GLU B CA 1
ATOM 2182 C C . GLU B 1 141 ? -17.156 -1.363 7.789 1 65.31 141 GLU B C 1
ATOM 2184 O O . GLU B 1 141 ? -18 -0.463 7.66 1 65.31 141 GLU B O 1
ATOM 2189 N N . ARG B 1 142 ? -16.969 -2.16 6.723 1 55.72 142 ARG B N 1
ATOM 2190 C CA . ARG B 1 142 ? -17.781 -2.053 5.52 1 55.72 142 ARG B CA 1
ATOM 2191 C C . ARG B 1 142 ? -19.266 -2.273 5.84 1 55.72 142 ARG B C 1
ATOM 2193 O O . ARG B 1 142 ? -19.625 -3.316 6.379 1 55.72 142 ARG B O 1
ATOM 2200 N N . PRO B 1 143 ? -20.031 -1.02 5.672 1 43.12 143 PRO B N 1
ATOM 2201 C CA . PRO B 1 143 ? -21.484 -1.194 5.848 1 43.12 143 PRO B CA 1
ATOM 2202 C C . PRO B 1 143 ? -22.047 -2.332 5 1 43.12 143 PRO B C 1
ATOM 2204 O O . PRO B 1 143 ? -21.469 -2.688 3.971 1 43.12 143 PRO B O 1
#

InterPro domains:
  IPR000835 MarR-type HTH domain [PF12802] (33-86)
  IPR036388 Winged helix-like DNA-binding domain superfamily [G3DSA:1.10.10.10] (1-139)
  IPR036390 Winged helix DNA-binding domain superfamily [SSF46785] (6-137)
  IPR039422 Transcription regulators MarR/SlyA-like [PTHR33164] (17-135)

Radius of gyration: 19.72 Å; Cα contacts (8 Å, |Δi|>4): 373; chains: 2; bounding box: 44×52×47 Å

Sequence (286 aa):
MSDEIARLVADVFELAGLLRRSGEVVAAREGHTQARWQLLSVVSDRALTVPQAARRLGVTRQGVQRVANDLVVCGLAELRHNPDHRTSPLLVLTENGRRVLQAITERAIVVNNRLADAVDPAALQATRDSLRRMIVALKAERPMSDEIARLVADVFELAGLLRRSGEVVAAREGHTQARWQLLSVVSDRALTVPQAARRLGVTRQGVQRVANDLVVCGLAELRHNPDHRTSPLLVLTENGRRVLQAITERAIVVNNRLADAVDPAALQATRDSLRRMIVALKAERP

Nearest PDB structures (foldseek):
  3gfl-assembly1_A-2  TM=8.248E-01  e=7.058E-08  Sulfurisphaera tokodaii
  3gfj-assembly1_A-2  TM=8.282E-01  e=7.524E-08  Sulfurisphaera tokodaii
  2yr2-assembly1_A  TM=7.971E-01  e=7.524E-08  Sulfurisphaera tokodaii
  3gfm-assembly1_A-2  TM=8.257E-01  e=1.520E-07  Sulfurisphaera tokodaii
  2nnn-assembly3_F  TM=7.181E-01  e=3.715E-06  Pseudomonas aeruginosa

Organism: Mycobacterium tuberculosis (strain CDC 1551 / Oshkosh) (NCBI:txid83331)